Protein AF-A0A537KFL0-F1 (afdb_monomer_lite)

pLDDT: mean 81.3, std 21.71, range [23.02, 98.0]

Radius of gyration: 28.42 Å; chains: 1; bounding box: 69×64×77 Å

Foldseek 3Di:
DDDDDDDDDDDDDDDDDDDDDDDDDDPPDPPDPPPDPPPPCPPVVCCVVCVPVQVCLCPVDVLSVVQVCLLCLLLVVLLVQFPLLVVCVVLSSVLSSDPKVQSSHPPDDSCVVVVVSSVVSSVVSLVSVCVVVVPPVCSVVVVVVSVVSSVVSNCCCVCVPVNPVVCVVVDDDPVVVVQLVVQVVLDDQAFAEAEDPVCQVVNVSYPHYHHNPPDLDTQKYKYFVVSQPCPTHPCSLVVVLVSVVVLVVQQWAWSDEDARITMTGHVDDHDDHDPNVVVSNVPDD

InterPro domains:
  IPR018650 Sulfolobus virus STSV1, Orf64 [PF09852] (45-222)

Secondary structure (DSSP, 8-state):
-PPPPP---------------------------------THHHHHHHHH-HHHHHHTTTSSHHHHHHHHHHHHTTTTGGGG-GGGGGGHHHHHHHHH-S-HHHHSSSSGGGGTTHHHHHHHHHHHHHHHHHHTT-GGGHHHHHHHHHHHHHHHHHIIIIIII-GGGGGGGPPPHHHHHHHHHHHTTS-TTS-EEE-TTTGGGGTTSSSEEETTT-S--SEEEEEGGG-SS-SSTTHHHHHHHHHHHHHHTTEEEEEEETTEEEEEET---PPPPHHHHHHHHT--

Organism: NCBI:txid2569760

Structure (mmCIF, N/CA/C/O backbone):
data_AF-A0A537KFL0-F1
#
_entry.id   AF-A0A537KFL0-F1
#
loop_
_atom_site.group_PDB
_atom_site.id
_atom_site.type_symbol
_atom_site.label_atom_id
_atom_site.label_alt_id
_atom_site.label_comp_id
_atom_site.label_asym_id
_atom_site.label_entity_id
_atom_site.label_seq_id
_atom_site.pdbx_PDB_ins_code
_atom_site.Cartn_x
_atom_site.Cartn_y
_atom_site.Cartn_z
_atom_site.occupancy
_atom_site.B_iso_or_equiv
_atom_site.auth_seq_id
_atom_site.auth_comp_id
_atom_site.auth_asym_id
_atom_site.auth_atom_id
_atom_site.pdbx_PDB_model_num
ATOM 1 N N . MET A 1 1 ? 32.754 -18.639 3.816 1.00 36.00 1 MET A N 1
ATOM 2 C CA . MET A 1 1 ? 33.184 -20.006 3.449 1.00 36.00 1 MET A CA 1
ATOM 3 C C . MET A 1 1 ? 33.029 -20.146 1.948 1.00 36.00 1 MET A C 1
ATOM 5 O O . MET A 1 1 ? 31.905 -20.136 1.466 1.00 36.00 1 MET A O 1
ATOM 9 N N . SER A 1 2 ? 34.143 -20.156 1.220 1.00 23.02 2 SER A N 1
ATOM 10 C CA . SER A 1 2 ? 34.170 -20.358 -0.233 1.00 23.02 2 SER A CA 1
ATOM 11 C C . SER A 1 2 ? 33.668 -21.765 -0.585 1.00 23.02 2 SER A C 1
ATOM 13 O O . SER A 1 2 ? 34.036 -22.706 0.122 1.00 23.02 2 SER A O 1
ATOM 15 N N . PRO A 1 3 ? 32.859 -21.956 -1.639 1.00 28.98 3 PRO A N 1
ATOM 16 C CA . PRO A 1 3 ? 32.512 -23.293 -2.093 1.00 28.98 3 PRO A CA 1
ATOM 17 C C . PRO A 1 3 ? 33.631 -23.836 -2.994 1.00 28.98 3 PRO A C 1
ATOM 19 O O . PRO A 1 3 ? 33.916 -23.286 -4.055 1.00 28.98 3 PRO A O 1
ATOM 22 N N . SER A 1 4 ? 34.276 -24.914 -2.552 1.00 27.00 4 SER A N 1
ATOM 23 C CA . SER A 1 4 ? 35.232 -25.690 -3.347 1.00 27.00 4 SER A CA 1
ATOM 24 C C . SER A 1 4 ? 34.495 -26.559 -4.373 1.00 27.00 4 SER A C 1
ATOM 26 O O . SER A 1 4 ? 33.616 -27.338 -4.005 1.00 27.00 4 SER A O 1
ATOM 28 N N . CYS A 1 5 ? 34.880 -26.473 -5.648 1.00 28.08 5 CYS A N 1
ATOM 29 C CA . CYS A 1 5 ? 34.502 -27.443 -6.680 1.00 28.08 5 CYS A CA 1
ATOM 30 C C . CYS A 1 5 ? 35.409 -28.678 -6.585 1.00 28.08 5 CYS A C 1
ATOM 32 O O . CYS A 1 5 ? 36.628 -28.557 -6.678 1.00 28.08 5 CYS A O 1
ATOM 34 N N . SER A 1 6 ? 34.818 -29.864 -6.426 1.00 28.94 6 SER A N 1
ATOM 35 C CA . SER A 1 6 ? 35.522 -31.147 -6.530 1.00 28.94 6 SER A CA 1
ATOM 36 C C . SER A 1 6 ? 35.454 -31.659 -7.972 1.00 28.94 6 SER A C 1
ATOM 38 O O . SER A 1 6 ? 34.367 -31.756 -8.541 1.00 28.94 6 SER A O 1
ATOM 40 N N . ILE A 1 7 ? 36.610 -31.972 -8.563 1.00 32.34 7 ILE A N 1
ATOM 41 C CA . ILE A 1 7 ? 36.739 -32.604 -9.882 1.00 32.34 7 ILE A CA 1
ATOM 42 C C . ILE A 1 7 ? 36.817 -34.118 -9.659 1.00 32.34 7 ILE A C 1
ATOM 44 O O . ILE A 1 7 ? 37.826 -34.629 -9.180 1.00 32.34 7 ILE A O 1
ATOM 48 N N . GLY A 1 8 ? 35.748 -34.841 -9.997 1.00 28.22 8 GLY A N 1
ATOM 49 C CA . GLY A 1 8 ? 35.747 -36.304 -10.026 1.00 28.22 8 GLY A CA 1
ATOM 50 C C . GLY A 1 8 ? 36.289 -36.816 -11.358 1.00 28.22 8 GLY A C 1
ATOM 51 O O . GLY A 1 8 ? 35.613 -36.707 -12.377 1.00 28.22 8 GLY A O 1
ATOM 52 N N . GLY A 1 9 ? 37.507 -37.361 -11.352 1.00 25.66 9 GLY A N 1
ATOM 53 C CA . GLY A 1 9 ? 38.074 -38.114 -12.471 1.00 25.66 9 GLY A CA 1
ATOM 54 C C . GLY A 1 9 ? 37.554 -39.555 -12.506 1.00 25.66 9 GLY A C 1
ATOM 55 O O . GLY A 1 9 ? 37.421 -40.194 -11.464 1.00 25.66 9 GLY A O 1
ATOM 56 N N . GLY A 1 10 ? 37.288 -40.074 -13.706 1.00 25.83 10 GLY A N 1
ATOM 57 C CA . GLY A 1 10 ? 36.846 -41.452 -13.922 1.00 25.83 10 GLY A CA 1
ATOM 58 C C . GLY A 1 10 ? 37.047 -41.910 -15.370 1.00 25.83 10 GLY A C 1
ATOM 59 O O . GLY A 1 10 ? 36.305 -41.510 -16.254 1.00 25.83 10 GLY A O 1
ATOM 60 N N . LEU A 1 11 ? 38.105 -42.705 -15.546 1.00 29.00 11 LEU A N 1
ATOM 61 C CA . LEU A 1 11 ? 38.570 -43.566 -16.645 1.00 29.00 11 LEU A CA 1
ATOM 62 C C . LEU A 1 11 ? 37.757 -43.725 -17.956 1.00 29.00 11 LEU A C 1
ATOM 64 O O . LEU A 1 11 ? 36.588 -44.096 -17.961 1.00 29.00 11 LEU A O 1
ATOM 68 N N . ALA A 1 12 ? 38.493 -43.645 -19.074 1.00 31.19 12 ALA A N 1
ATOM 69 C CA . ALA A 1 12 ? 38.167 -44.233 -20.382 1.00 31.19 12 ALA A CA 1
ATOM 70 C C . ALA A 1 12 ? 38.629 -45.707 -20.489 1.00 31.19 12 ALA A C 1
ATOM 72 O O . ALA A 1 12 ? 39.520 -46.122 -19.741 1.00 31.19 12 ALA A O 1
ATOM 73 N N . PRO A 1 13 ? 38.132 -46.466 -21.491 1.00 36.38 13 PRO A N 1
ATOM 74 C CA . PRO A 1 13 ? 39.061 -46.931 -22.537 1.00 36.38 13 PRO A CA 1
ATOM 75 C C . PRO A 1 13 ? 38.514 -46.932 -23.994 1.00 36.38 13 PRO A C 1
ATOM 77 O O . PRO A 1 13 ? 37.359 -47.260 -24.223 1.00 36.38 13 PRO A O 1
ATOM 80 N N . ARG A 1 14 ? 39.416 -46.554 -24.935 1.00 30.33 14 ARG A N 1
ATOM 81 C CA . ARG A 1 14 ? 39.769 -47.058 -26.310 1.00 30.33 14 ARG A CA 1
ATOM 82 C C . ARG A 1 14 ? 38.676 -47.760 -27.175 1.00 30.33 14 ARG A C 1
ATOM 84 O O . ARG A 1 14 ? 37.948 -48.578 -26.647 1.00 30.33 14 ARG A O 1
ATOM 91 N N . SER A 1 15 ? 38.550 -47.637 -28.515 1.00 30.31 15 SER A N 1
ATOM 92 C CA . SER A 1 15 ? 39.422 -47.147 -29.617 1.00 30.31 15 SER A CA 1
ATOM 93 C C . SER A 1 15 ? 38.730 -47.182 -31.022 1.00 30.31 15 SER A C 1
ATOM 95 O O . SER A 1 15 ? 38.189 -48.225 -31.375 1.00 30.31 15 SER A O 1
ATOM 97 N N . SER A 1 16 ? 38.917 -46.105 -31.823 1.00 30.73 16 SER A N 1
ATOM 98 C CA . SER A 1 16 ? 39.159 -46.009 -33.307 1.00 30.73 16 SER A CA 1
ATOM 99 C C . SER A 1 16 ? 37.985 -46.077 -34.348 1.00 30.73 16 SER A C 1
ATOM 101 O O . SER A 1 16 ? 36.908 -46.542 -34.003 1.00 30.73 16 SER A O 1
ATOM 103 N N . PRO A 1 17 ? 38.157 -45.646 -35.636 1.00 40.25 17 PRO A N 1
ATOM 104 C CA . PRO A 1 17 ? 38.182 -44.236 -36.113 1.00 40.25 17 PRO A CA 1
ATOM 105 C C . PRO A 1 17 ? 37.412 -43.965 -37.453 1.00 40.25 17 PRO A C 1
ATOM 107 O O . PRO A 1 17 ? 37.341 -44.861 -38.281 1.00 40.25 17 PRO A O 1
ATOM 110 N N . SER A 1 18 ? 36.947 -42.724 -37.730 1.00 29.36 18 SER A N 1
ATOM 111 C CA . SER A 1 18 ? 36.965 -42.055 -39.074 1.00 29.36 18 SER A CA 1
ATOM 112 C C . SER A 1 18 ? 36.037 -40.817 -39.185 1.00 29.36 18 SER A C 1
ATOM 114 O O . SER A 1 18 ? 34.826 -40.998 -39.276 1.00 29.36 18 SER A O 1
ATOM 116 N N . ALA A 1 19 ? 36.584 -39.586 -39.240 1.00 29.98 19 ALA A N 1
ATOM 117 C CA . ALA A 1 19 ? 36.083 -38.419 -40.019 1.00 29.98 19 ALA A CA 1
ATOM 118 C C . ALA A 1 19 ? 36.963 -37.147 -39.790 1.00 29.98 19 ALA A C 1
ATOM 120 O O . ALA A 1 19 ? 37.488 -36.998 -38.685 1.00 29.98 19 ALA A O 1
ATOM 121 N N . PRO A 1 20 ? 37.155 -36.239 -40.783 1.00 35.16 20 PRO A N 1
ATOM 122 C CA . PRO A 1 20 ? 38.097 -35.102 -40.731 1.00 35.16 20 PRO A CA 1
ATOM 123 C C . PRO A 1 20 ? 37.455 -33.755 -40.273 1.00 35.16 20 PRO A C 1
ATOM 125 O O . PRO A 1 20 ? 36.249 -33.718 -40.034 1.00 35.16 20 PRO A O 1
ATOM 128 N N . PRO A 1 21 ? 38.238 -32.662 -40.077 1.00 33.34 21 PRO A N 1
ATOM 129 C CA . PRO A 1 21 ? 38.023 -31.688 -38.995 1.00 33.34 21 PRO A CA 1
ATOM 130 C C . PRO A 1 21 ? 37.346 -30.363 -39.405 1.00 33.34 21 PRO A C 1
ATOM 132 O O . PRO A 1 21 ? 37.513 -29.890 -40.526 1.00 33.34 21 PRO A O 1
ATOM 135 N N . GLY A 1 22 ? 36.676 -29.701 -38.448 1.00 27.67 22 GLY A N 1
ATOM 136 C CA . GLY A 1 22 ? 36.182 -28.324 -38.595 1.00 27.67 22 GLY A CA 1
ATOM 137 C C . GLY A 1 22 ? 35.576 -27.713 -37.318 1.00 27.67 22 GLY A C 1
ATOM 138 O O . GLY A 1 22 ? 34.409 -27.943 -37.037 1.00 27.67 22 GLY A O 1
ATOM 139 N N . SER A 1 23 ? 36.401 -26.929 -36.604 1.00 29.75 23 SER A N 1
ATOM 140 C CA . SER A 1 23 ? 36.117 -25.812 -35.660 1.00 29.75 23 SER A CA 1
ATOM 141 C C . SER A 1 23 ? 35.265 -26.004 -34.373 1.00 29.75 23 SER A C 1
ATOM 143 O O . SER A 1 23 ? 34.377 -26.845 -34.294 1.00 29.75 23 SER A O 1
ATOM 145 N N . PRO A 1 24 ? 35.572 -25.243 -33.293 1.00 31.69 24 PRO A N 1
ATOM 146 C CA . PRO A 1 24 ? 35.375 -25.695 -31.915 1.00 31.69 24 PRO A CA 1
ATOM 147 C C . PRO A 1 24 ? 34.007 -25.316 -31.329 1.00 31.69 24 PRO A C 1
ATOM 149 O O . PRO A 1 24 ? 33.671 -24.140 -31.186 1.00 31.69 24 PRO A O 1
ATOM 152 N N . HIS A 1 25 ? 33.250 -26.315 -30.876 1.00 28.58 25 HIS A N 1
ATOM 153 C CA . HIS A 1 25 ? 32.118 -26.101 -29.977 1.00 28.58 25 HIS A CA 1
ATOM 154 C C . HIS A 1 25 ? 32.626 -25.707 -28.584 1.00 28.58 25 HIS A C 1
ATOM 156 O O . HIS A 1 25 ? 33.180 -26.530 -27.856 1.00 28.58 25 HIS A O 1
ATOM 162 N N . SER A 1 26 ? 32.411 -24.449 -28.183 1.00 31.66 26 SER A N 1
ATOM 163 C CA . SER A 1 26 ? 32.575 -24.043 -26.786 1.00 31.66 26 SER A CA 1
ATOM 164 C C . SER A 1 26 ? 31.475 -24.713 -25.959 1.00 31.66 26 SER A C 1
ATOM 166 O O . SER A 1 26 ? 30.322 -24.274 -25.971 1.00 31.66 26 SER A O 1
ATOM 168 N N . SER A 1 27 ? 31.807 -25.783 -25.243 1.00 29.67 27 SER A N 1
ATOM 169 C CA . SER A 1 27 ? 30.935 -26.361 -24.224 1.00 29.67 27 SER A CA 1
ATOM 170 C C . SER A 1 27 ? 30.813 -25.370 -23.060 1.00 29.67 27 SER A C 1
ATOM 172 O O . SER A 1 27 ? 31.606 -25.401 -22.119 1.00 29.67 27 SER A O 1
ATOM 174 N N . ARG A 1 28 ? 29.853 -24.438 -23.134 1.00 33.97 28 ARG A N 1
ATOM 175 C CA . ARG A 1 28 ? 29.492 -23.588 -21.993 1.00 33.97 28 ARG A CA 1
ATOM 176 C C . ARG A 1 28 ? 28.816 -24.471 -20.952 1.00 33.97 28 ARG A C 1
ATOM 178 O O . ARG A 1 28 ? 27.681 -24.905 -21.129 1.00 33.97 28 ARG A O 1
ATOM 185 N N . SER A 1 29 ? 29.532 -24.736 -19.868 1.00 28.45 29 SER A N 1
ATOM 186 C CA . SER A 1 29 ? 28.984 -25.274 -18.632 1.00 28.45 29 SER A CA 1
ATOM 187 C C . SER A 1 29 ? 27.897 -24.325 -18.121 1.00 28.45 29 SER A C 1
ATOM 189 O O . SER A 1 29 ? 28.165 -23.248 -17.592 1.00 28.45 29 SER A O 1
ATOM 191 N N . SER A 1 30 ? 26.637 -24.711 -18.319 1.00 29.41 30 SER A N 1
ATOM 192 C CA . SER A 1 30 ? 25.492 -24.051 -17.701 1.00 29.41 30 SER A CA 1
ATOM 193 C C . SER A 1 30 ? 25.519 -24.357 -16.204 1.00 29.41 30 SER A C 1
ATOM 195 O O . SER A 1 30 ? 25.035 -25.395 -15.755 1.00 29.41 30 SER A O 1
ATOM 197 N N . CYS A 1 31 ? 26.104 -23.457 -15.417 1.00 26.14 31 CYS A N 1
ATOM 198 C CA . CYS A 1 31 ? 25.865 -23.410 -13.980 1.00 26.14 31 CYS A CA 1
ATOM 199 C C . CYS A 1 31 ? 24.428 -22.923 -13.752 1.00 26.14 31 CYS A C 1
ATOM 201 O O . CYS A 1 31 ? 24.190 -21.746 -13.494 1.00 26.14 31 CYS A O 1
ATOM 203 N N . ARG A 1 32 ? 23.449 -23.828 -13.860 1.00 29.38 32 ARG A N 1
ATOM 204 C CA . ARG A 1 32 ? 22.147 -23.615 -13.221 1.00 29.38 32 ARG A CA 1
ATOM 205 C C . ARG A 1 32 ? 22.385 -23.622 -11.709 1.00 29.38 32 ARG A C 1
ATOM 207 O O . ARG A 1 32 ? 22.887 -24.632 -11.212 1.00 29.38 32 ARG A O 1
ATOM 214 N N . PRO A 1 33 ? 22.023 -22.570 -10.955 1.00 29.38 33 PRO A N 1
ATOM 215 C CA . PRO A 1 33 ? 21.930 -22.706 -9.513 1.00 29.38 33 PRO A CA 1
ATOM 216 C C . PRO A 1 33 ? 20.907 -23.808 -9.238 1.00 29.38 33 PRO A C 1
ATOM 218 O O . PRO A 1 33 ? 19.759 -23.736 -9.684 1.00 29.38 33 PRO A O 1
ATOM 221 N N . SER A 1 34 ? 21.349 -24.871 -8.569 1.00 30.09 34 SER A N 1
ATOM 222 C CA . SER A 1 34 ? 20.460 -25.918 -8.096 1.00 30.09 34 SER A CA 1
ATOM 223 C C . SER A 1 34 ? 19.421 -25.258 -7.195 1.00 30.09 34 SER A C 1
ATOM 225 O O . SER A 1 34 ? 19.727 -24.737 -6.123 1.00 30.09 34 SER A O 1
ATOM 227 N N . GLN A 1 35 ? 18.168 -25.240 -7.649 1.00 38.16 35 GLN A N 1
ATOM 228 C CA . GLN A 1 35 ? 17.047 -24.998 -6.757 1.00 38.16 35 GLN A CA 1
ATOM 229 C C . GLN A 1 35 ? 17.019 -26.184 -5.798 1.00 38.16 35 GLN A C 1
ATOM 231 O O . GLN A 1 35 ? 16.494 -27.249 -6.117 1.00 38.16 35 GLN A O 1
ATOM 236 N N . ALA A 1 36 ? 17.668 -26.022 -4.646 1.00 31.03 36 ALA A N 1
ATOM 237 C CA . ALA A 1 36 ? 17.523 -26.955 -3.549 1.00 31.03 36 ALA A CA 1
ATOM 238 C C . ALA A 1 36 ? 16.018 -27.100 -3.261 1.00 31.03 36 ALA A C 1
ATOM 240 O O . ALA A 1 36 ? 15.309 -26.085 -3.218 1.00 31.03 36 ALA A O 1
ATOM 241 N N . PRO A 1 37 ? 15.508 -28.330 -3.088 1.00 33.75 37 PRO A N 1
ATOM 242 C CA . PRO A 1 37 ? 14.105 -28.539 -2.782 1.00 33.75 37 PRO A CA 1
ATOM 243 C C . PRO A 1 37 ? 13.786 -27.766 -1.503 1.00 33.75 37 PRO A C 1
ATOM 245 O O . PRO A 1 37 ? 14.371 -28.018 -0.449 1.00 33.75 37 PRO A O 1
ATOM 248 N N . ARG A 1 38 ? 12.881 -26.785 -1.601 1.00 42.91 38 ARG A N 1
ATOM 249 C CA . ARG A 1 38 ? 12.339 -26.066 -0.447 1.00 42.91 38 ARG A CA 1
ATOM 250 C C . ARG A 1 38 ? 11.563 -27.071 0.396 1.00 42.91 38 ARG A C 1
ATOM 252 O O . ARG A 1 38 ? 10.366 -27.262 0.209 1.00 42.91 38 ARG A O 1
ATOM 259 N N . THR A 1 39 ? 12.246 -27.751 1.308 1.00 41.28 39 THR A N 1
ATOM 260 C CA . THR A 1 39 ? 11.602 -28.620 2.284 1.00 41.28 39 THR A CA 1
ATOM 261 C C . THR A 1 39 ? 10.681 -27.752 3.136 1.00 41.28 39 THR A C 1
ATOM 263 O O . THR A 1 39 ? 11.144 -26.927 3.926 1.00 41.28 39 THR A O 1
ATOM 266 N N . ALA A 1 40 ? 9.371 -27.942 2.986 1.00 46.47 40 ALA A N 1
ATOM 267 C CA . ALA A 1 40 ? 8.311 -27.259 3.733 1.00 46.47 40 ALA A CA 1
ATOM 268 C C . ALA A 1 40 ? 8.362 -27.491 5.266 1.00 46.47 40 ALA A C 1
ATOM 270 O O . ALA A 1 40 ? 7.498 -27.031 6.005 1.00 46.47 40 ALA A O 1
ATOM 271 N N . THR A 1 41 ? 9.381 -28.195 5.763 1.00 47.00 41 THR A N 1
ATOM 272 C CA . THR A 1 41 ? 9.596 -28.570 7.165 1.00 47.00 41 THR A CA 1
ATOM 273 C C . THR A 1 41 ? 10.360 -27.527 7.987 1.00 47.00 41 THR A C 1
ATOM 275 O O . THR A 1 41 ? 10.431 -27.656 9.206 1.00 47.00 41 THR A O 1
ATOM 278 N N . GLY A 1 42 ? 10.940 -26.495 7.364 1.00 55.50 42 GLY A N 1
ATOM 279 C CA . GLY A 1 42 ? 11.719 -25.461 8.061 1.00 55.50 42 GLY A CA 1
ATOM 280 C C . GLY A 1 42 ? 10.885 -24.498 8.927 1.00 55.50 42 GLY A C 1
ATOM 281 O O . GLY A 1 42 ? 11.173 -24.366 10.119 1.00 55.50 42 GLY A O 1
ATOM 282 N N . PRO A 1 43 ? 9.839 -23.847 8.381 1.00 60.41 43 PRO A N 1
ATOM 283 C CA . PRO A 1 43 ? 9.096 -22.805 9.099 1.00 60.41 43 PRO A CA 1
ATOM 284 C C . PRO A 1 43 ? 8.242 -23.355 10.247 1.00 60.41 43 PRO A C 1
ATOM 286 O O . PRO A 1 43 ? 8.282 -22.844 11.362 1.00 60.41 43 PRO A O 1
ATOM 289 N N . THR A 1 44 ? 7.515 -24.448 10.006 1.00 66.88 44 THR A N 1
ATOM 290 C CA . THR A 1 44 ? 6.617 -25.075 10.991 1.00 66.88 44 THR A CA 1
ATOM 291 C C . THR A 1 44 ? 7.381 -25.660 12.176 1.00 66.88 44 THR A C 1
ATOM 293 O O . THR A 1 44 ? 6.984 -25.488 13.327 1.00 66.88 44 THR A O 1
ATOM 296 N N . ARG A 1 45 ? 8.538 -26.281 11.920 1.00 71.75 45 ARG A N 1
ATOM 297 C CA . ARG A 1 45 ? 9.428 -26.791 12.970 1.00 71.75 45 ARG A CA 1
ATOM 298 C C . ARG A 1 45 ? 10.025 -25.663 13.813 1.00 71.75 45 ARG A C 1
ATOM 300 O O . ARG A 1 45 ? 10.230 -25.865 15.006 1.00 71.75 45 ARG A O 1
ATOM 307 N N . HIS A 1 46 ? 10.290 -24.497 13.222 1.00 71.12 46 HIS A N 1
ATOM 308 C CA . HIS A 1 46 ? 10.779 -23.331 13.957 1.00 71.12 46 HIS A CA 1
ATOM 309 C C . HIS A 1 46 ? 9.695 -22.734 14.868 1.00 71.12 46 HIS A C 1
ATOM 311 O O . HIS A 1 46 ? 9.983 -22.475 16.032 1.00 71.12 46 HIS A O 1
ATOM 317 N N . LEU A 1 47 ? 8.446 -22.627 14.391 1.00 73.50 47 LEU A N 1
ATOM 318 C CA . LEU A 1 47 ? 7.303 -22.165 15.197 1.00 73.50 47 LEU A CA 1
ATOM 319 C C . LEU A 1 47 ? 7.092 -23.022 16.455 1.00 73.50 47 LEU A C 1
ATOM 321 O O . LEU A 1 47 ? 6.901 -22.493 17.546 1.00 73.50 47 LEU A O 1
ATOM 325 N N . VAL A 1 48 ? 7.175 -24.349 16.311 1.00 78.00 48 VAL A N 1
ATOM 326 C CA . VAL A 1 48 ? 6.990 -25.292 17.429 1.00 78.00 48 VAL A CA 1
ATOM 327 C C . VAL A 1 48 ? 8.187 -25.290 18.384 1.00 78.00 48 VAL A C 1
ATOM 329 O O . VAL A 1 48 ? 8.015 -25.433 19.591 1.00 78.00 48 VAL A O 1
ATOM 332 N N . ARG A 1 49 ? 9.412 -25.127 17.866 1.00 80.62 49 ARG A N 1
ATOM 333 C CA . ARG A 1 49 ? 10.637 -25.153 18.685 1.00 80.62 49 ARG A CA 1
ATOM 334 C C . ARG A 1 49 ? 10.955 -23.827 19.361 1.00 80.62 49 ARG A C 1
ATOM 336 O O . ARG A 1 49 ? 11.651 -23.829 20.372 1.00 80.62 49 ARG A O 1
ATOM 343 N N . HIS A 1 50 ? 10.459 -22.717 18.823 1.00 78.94 50 HIS A N 1
ATOM 344 C CA . HIS A 1 50 ? 10.733 -21.381 19.336 1.00 78.94 50 HIS A CA 1
ATOM 345 C C . HIS A 1 50 ? 9.457 -20.521 19.368 1.00 78.94 50 HIS A C 1
ATOM 347 O O . HIS A 1 50 ? 9.341 -19.530 18.642 1.00 78.94 50 HIS A O 1
ATOM 353 N N . PRO A 1 51 ? 8.472 -20.874 20.215 1.00 79.69 51 PRO A N 1
ATOM 354 C CA . PRO A 1 51 ? 7.191 -20.170 20.264 1.00 79.69 51 PRO A CA 1
ATOM 355 C C . PRO A 1 51 ? 7.350 -18.707 20.697 1.00 79.69 51 PRO A C 1
ATOM 357 O O . PRO A 1 51 ? 6.689 -17.827 20.155 1.00 79.69 51 PRO A O 1
ATOM 360 N N . ILE A 1 52 ? 8.275 -18.422 21.620 1.00 77.75 52 ILE A N 1
ATOM 361 C CA . ILE A 1 52 ? 8.507 -17.063 22.129 1.00 77.75 52 ILE A CA 1
ATOM 362 C C . ILE A 1 52 ? 9.111 -16.167 21.045 1.00 77.75 52 ILE A C 1
ATOM 364 O O . ILE A 1 52 ? 8.582 -15.087 20.800 1.00 77.75 52 ILE A O 1
ATOM 368 N N . SER A 1 53 ? 10.164 -16.615 20.353 1.00 75.19 53 SER A N 1
ATOM 369 C CA . SER A 1 53 ? 10.760 -15.822 19.268 1.00 75.19 53 SER A CA 1
ATOM 370 C C . SER A 1 53 ? 9.784 -15.639 18.108 1.00 75.19 53 SER A C 1
ATOM 372 O O . SER A 1 53 ? 9.736 -14.580 17.494 1.00 75.19 53 SER A O 1
ATOM 374 N N . SER A 1 54 ? 8.939 -16.638 17.847 1.00 78.44 54 SER A N 1
ATOM 375 C CA . SER A 1 54 ? 7.898 -16.547 16.825 1.00 78.44 54 SER A CA 1
ATOM 376 C C . SER A 1 54 ? 6.848 -15.487 17.163 1.00 78.44 54 SER A C 1
ATOM 378 O O . SER A 1 54 ? 6.419 -14.760 16.270 1.00 78.44 54 SER A O 1
ATOM 380 N N . LEU A 1 55 ? 6.461 -15.363 18.437 1.00 80.62 55 LEU A N 1
ATOM 381 C CA . LEU A 1 55 ? 5.548 -14.318 18.909 1.00 80.62 55 LEU A CA 1
ATOM 382 C C . LEU A 1 55 ? 6.211 -12.934 18.953 1.00 80.62 55 LEU A C 1
ATOM 384 O O . LEU A 1 55 ? 5.547 -11.940 18.666 1.00 80.62 55 LEU A O 1
ATOM 388 N N . GLN A 1 56 ? 7.510 -12.856 19.257 1.00 81.00 56 GLN A N 1
ATOM 389 C CA . GLN A 1 56 ? 8.271 -11.599 19.228 1.00 81.00 56 GLN A CA 1
ATOM 390 C C . GLN A 1 56 ? 8.235 -10.952 17.837 1.00 81.00 56 GLN A C 1
ATOM 392 O O . GLN A 1 56 ? 7.944 -9.760 17.726 1.00 81.00 56 GLN A O 1
ATOM 397 N N . LEU A 1 57 ? 8.323 -11.748 16.763 1.00 80.94 57 LEU A N 1
ATOM 398 C CA . LEU A 1 57 ? 8.238 -11.249 15.381 1.00 80.94 57 LEU A CA 1
ATOM 399 C C . LEU A 1 57 ? 6.962 -10.441 15.075 1.00 80.94 57 LEU A C 1
ATOM 401 O O . LEU A 1 57 ? 6.965 -9.621 14.147 1.00 80.94 57 LEU A O 1
ATOM 405 N N . LEU A 1 58 ? 5.876 -10.648 15.830 1.00 81.12 58 LEU A N 1
ATOM 406 C CA . LEU A 1 58 ? 4.624 -9.900 15.686 1.00 81.12 58 LEU A CA 1
ATOM 407 C C . LEU A 1 58 ? 4.747 -8.451 16.193 1.00 81.12 58 LEU A C 1
ATOM 409 O O . LEU A 1 58 ? 4.054 -7.569 15.685 1.00 81.12 58 LEU A O 1
ATOM 413 N N . VAL A 1 59 ? 5.630 -8.193 17.163 1.00 83.75 59 VAL A N 1
ATOM 414 C CA . VAL A 1 59 ? 5.742 -6.914 17.891 1.00 83.75 59 VAL A CA 1
ATOM 415 C C . VAL A 1 59 ? 7.103 -6.224 17.762 1.00 83.75 59 VAL A C 1
ATOM 417 O O . VAL A 1 59 ? 7.195 -5.026 18.038 1.00 83.75 59 VAL A O 1
ATOM 420 N N . ASP A 1 60 ? 8.140 -6.920 17.292 1.00 84.31 60 ASP A N 1
ATOM 421 C CA . ASP A 1 60 ? 9.507 -6.383 17.205 1.00 84.31 60 ASP A CA 1
ATOM 422 C C . ASP A 1 60 ? 9.596 -5.138 16.311 1.00 84.31 60 ASP A C 1
ATOM 424 O O . ASP A 1 60 ? 10.315 -4.177 16.597 1.00 84.31 60 ASP A O 1
ATOM 428 N N . ASN A 1 61 ? 8.798 -5.099 15.243 1.00 85.12 61 ASN A N 1
ATOM 429 C CA . ASN A 1 61 ? 8.809 -3.986 14.307 1.00 85.12 61 ASN A CA 1
ATOM 430 C C . ASN A 1 61 ? 7.941 -2.809 14.819 1.00 85.12 61 ASN A C 1
ATOM 432 O O . ASN A 1 61 ? 6.748 -2.991 15.090 1.00 85.12 61 ASN A O 1
ATOM 436 N N . PRO A 1 62 ? 8.480 -1.576 14.920 1.00 87.31 62 PRO A N 1
ATOM 437 C CA . PRO A 1 62 ? 7.711 -0.411 15.365 1.00 87.31 62 PRO A CA 1
ATOM 438 C C . PRO A 1 62 ? 6.518 -0.086 14.452 1.00 87.31 62 PRO A C 1
ATOM 440 O O . PRO A 1 62 ? 5.504 0.410 14.935 1.00 87.31 62 PRO A O 1
ATOM 443 N N . ILE A 1 63 ? 6.598 -0.395 13.156 1.00 86.31 63 ILE A N 1
ATOM 444 C CA . ILE A 1 63 ? 5.503 -0.200 12.197 1.00 86.31 63 ILE A CA 1
ATOM 445 C C . ILE A 1 63 ? 4.359 -1.175 12.495 1.00 86.31 63 ILE A C 1
ATOM 447 O O . ILE A 1 63 ? 3.207 -0.754 12.522 1.00 86.31 63 ILE A O 1
ATOM 451 N N . LYS A 1 64 ? 4.658 -2.442 12.822 1.00 90.12 64 LYS A N 1
ATOM 452 C CA . LYS A 1 64 ? 3.641 -3.426 13.239 1.00 90.12 64 LYS A CA 1
ATOM 453 C C . LYS A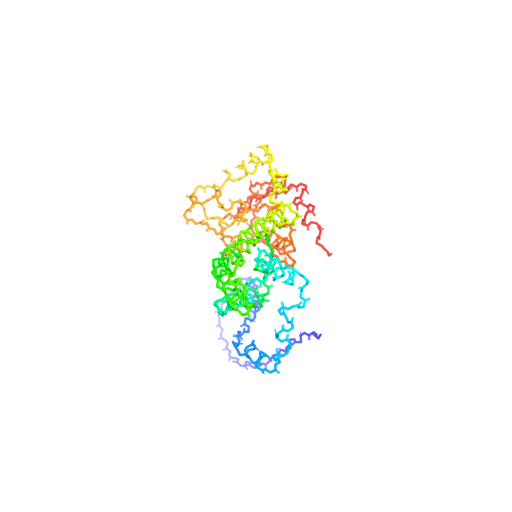 1 64 ? 2.910 -2.974 14.505 1.00 90.12 64 LYS A C 1
ATOM 455 O O . LYS A 1 64 ? 1.684 -3.016 14.561 1.00 90.12 64 LYS A O 1
ATOM 460 N N . ARG A 1 65 ? 3.649 -2.461 15.496 1.00 90.50 65 ARG A N 1
ATOM 461 C CA . ARG A 1 65 ? 3.063 -1.895 16.725 1.00 90.50 65 ARG A CA 1
ATOM 462 C C . ARG A 1 65 ? 2.178 -0.684 16.436 1.00 90.50 65 ARG A C 1
ATOM 464 O O . ARG A 1 65 ? 1.067 -0.616 16.954 1.00 90.50 65 ARG A O 1
ATOM 471 N N . LYS A 1 66 ? 2.632 0.237 15.576 1.00 88.94 66 LYS A N 1
ATOM 472 C CA . LYS A 1 66 ? 1.825 1.380 15.117 1.00 88.94 66 LYS A CA 1
ATOM 473 C C . LYS A 1 66 ? 0.561 0.929 14.386 1.00 88.94 66 LYS A C 1
ATOM 475 O O . LYS A 1 66 ? -0.496 1.491 14.643 1.00 88.94 66 LYS A O 1
ATOM 480 N N . LEU A 1 67 ? 0.644 -0.096 13.536 1.00 89.44 67 LEU A N 1
ATOM 481 C CA . LEU A 1 67 ? -0.512 -0.662 12.840 1.00 89.44 67 LEU A CA 1
ATOM 482 C C . LEU A 1 67 ? -1.542 -1.210 13.834 1.00 89.44 67 LEU A C 1
ATOM 484 O O . LEU A 1 67 ? -2.703 -0.825 13.766 1.00 89.44 67 LEU A O 1
ATOM 488 N N . VAL A 1 68 ? -1.136 -2.085 14.759 1.00 91.75 68 VAL A N 1
ATOM 489 C CA . VAL A 1 68 ? -2.055 -2.679 15.748 1.00 91.75 68 VAL A CA 1
ATOM 490 C C . VAL A 1 68 ? -2.643 -1.605 16.664 1.00 91.75 68 VAL A C 1
ATOM 492 O O . VAL A 1 68 ? -3.849 -1.594 16.907 1.00 91.75 68 VAL A O 1
ATOM 495 N N . GLY A 1 69 ? -1.811 -0.666 17.123 1.00 91.56 69 GLY A N 1
ATOM 496 C CA . GLY A 1 69 ? -2.249 0.475 17.923 1.00 91.56 69 GLY A CA 1
ATOM 497 C C . GLY A 1 69 ? -3.238 1.370 17.177 1.00 91.56 69 GLY A C 1
ATOM 498 O O . GLY A 1 69 ? -4.244 1.763 17.754 1.00 91.56 69 GLY A O 1
ATOM 499 N N . GLY A 1 70 ? -3.007 1.640 15.890 1.00 90.19 70 GLY A N 1
ATOM 500 C CA . GLY A 1 70 ? -3.922 2.401 15.039 1.00 90.19 70 GLY A CA 1
ATOM 501 C C . GLY A 1 70 ? -5.232 1.659 14.778 1.00 90.19 70 GLY A C 1
ATOM 502 O O . GLY A 1 70 ? -6.299 2.254 14.899 1.00 90.19 70 GLY A O 1
ATOM 503 N N . LEU A 1 71 ? -5.166 0.352 14.499 1.00 91.12 71 LEU A N 1
ATOM 504 C CA . LEU A 1 71 ? -6.341 -0.497 14.305 1.00 91.12 71 LEU A CA 1
ATOM 505 C C . LEU A 1 71 ? -7.224 -0.506 15.551 1.00 91.12 71 LEU A C 1
ATOM 507 O O . LEU A 1 71 ? -8.413 -0.263 15.431 1.00 91.12 71 LEU A O 1
ATOM 511 N N . LEU A 1 72 ? -6.672 -0.745 16.742 1.00 93.75 72 LEU A N 1
ATOM 512 C CA . LEU A 1 72 ? -7.463 -0.774 17.977 1.00 93.75 72 LEU A CA 1
ATOM 513 C C . LEU A 1 72 ? -7.855 0.629 18.456 1.00 93.75 72 LEU A C 1
ATOM 515 O O . LEU A 1 72 ? -8.974 0.824 18.931 1.00 93.75 72 LEU A O 1
ATOM 519 N N . GLY A 1 73 ? -6.962 1.606 18.302 1.00 92.88 73 GLY A N 1
ATOM 520 C CA . GLY A 1 73 ? -7.178 2.998 18.686 1.00 92.88 73 GLY A CA 1
ATOM 521 C C . GLY A 1 73 ? -8.307 3.660 17.900 1.00 92.88 73 GLY A C 1
ATOM 522 O O . GLY A 1 73 ? -9.093 4.396 18.492 1.00 92.88 73 GLY A O 1
ATOM 523 N N . ALA A 1 74 ? -8.466 3.320 16.614 1.00 91.62 74 ALA A N 1
ATOM 524 C CA . ALA A 1 74 ? -9.604 3.755 15.797 1.00 91.62 74 ALA A CA 1
ATOM 525 C C . ALA A 1 74 ? -10.958 3.343 16.390 1.00 91.62 74 ALA A C 1
ATOM 527 O O . ALA A 1 74 ? -11.962 4.016 16.173 1.00 91.62 74 ALA A O 1
ATOM 528 N N . TRP A 1 75 ? -10.973 2.265 17.176 1.00 95.44 75 TRP A N 1
ATOM 529 C CA . TRP A 1 75 ? -12.162 1.722 17.825 1.00 95.44 75 TRP A CA 1
ATOM 530 C C . TRP A 1 75 ? -12.156 1.923 19.345 1.00 95.44 75 TRP A C 1
ATOM 532 O O . TRP A 1 75 ? -12.849 1.198 20.061 1.00 95.44 75 TRP A O 1
ATOM 542 N N . LEU A 1 76 ? -11.356 2.869 19.858 1.00 95.88 76 LEU A N 1
ATOM 543 C CA . LEU A 1 76 ? -11.201 3.156 21.293 1.00 95.88 76 LEU A CA 1
ATOM 544 C C . LEU A 1 76 ? -10.881 1.910 22.136 1.00 95.88 76 LEU A C 1
ATOM 546 O O . LEU A 1 76 ? -11.264 1.823 23.300 1.00 95.88 76 LEU A O 1
ATOM 550 N N . PHE A 1 77 ? -10.218 0.918 21.537 1.00 96.81 77 PHE A N 1
ATOM 551 C CA . PHE A 1 77 ? -9.922 -0.383 22.141 1.00 96.81 77 PHE A CA 1
ATOM 552 C C . PHE A 1 77 ? -11.157 -1.200 22.576 1.00 96.81 77 PHE A C 1
ATOM 554 O O . PHE A 1 77 ? -11.000 -2.265 23.175 1.00 96.81 77 PHE A O 1
ATOM 561 N N . LEU A 1 78 ? -12.376 -0.786 22.206 1.00 97.25 78 LEU A N 1
ATOM 562 C CA . LEU A 1 78 ? -13.620 -1.518 22.477 1.00 97.25 78 LEU A CA 1
ATOM 563 C C . LEU A 1 78 ? -13.613 -2.967 21.962 1.00 97.25 78 LEU A C 1
ATOM 565 O O . LEU A 1 78 ? -14.123 -3.827 22.685 1.00 97.25 78 LEU A O 1
ATOM 569 N N . PRO A 1 79 ? -13.012 -3.292 20.794 1.00 97.62 79 PRO A N 1
ATOM 570 C CA . PRO A 1 79 ? -12.938 -4.672 20.325 1.00 97.62 79 PRO A CA 1
ATOM 571 C C . PRO A 1 79 ? -12.307 -5.634 21.342 1.00 97.62 79 PRO A C 1
ATOM 573 O O . PRO A 1 79 ? -12.700 -6.797 21.403 1.00 97.62 79 PRO A O 1
ATOM 576 N N . LEU A 1 80 ? -11.385 -5.176 22.199 1.00 96.81 80 LEU A N 1
ATOM 577 C CA . LEU A 1 80 ? -10.739 -6.035 23.202 1.00 96.81 80 LEU A CA 1
ATOM 578 C C . LEU A 1 80 ? -11.714 -6.578 24.259 1.00 96.81 80 LEU A C 1
ATOM 580 O O . LEU A 1 80 ? -11.419 -7.576 24.912 1.00 96.81 80 LEU A O 1
ATOM 584 N N . ALA A 1 81 ? -12.882 -5.952 24.422 1.00 97.00 81 ALA A N 1
ATOM 585 C CA . ALA A 1 81 ? -13.923 -6.414 25.334 1.00 97.00 81 ALA A CA 1
ATOM 586 C C . ALA A 1 81 ? -14.868 -7.462 24.712 1.00 97.00 81 ALA A C 1
ATOM 588 O O . ALA A 1 81 ? -15.756 -7.957 25.411 1.00 97.00 81 ALA A O 1
ATOM 589 N N . SER A 1 82 ? -14.698 -7.806 23.429 1.00 98.00 82 SER A N 1
ATOM 590 C CA . SER A 1 82 ? -15.582 -8.704 22.682 1.00 98.00 82 SER A CA 1
ATOM 591 C C . SER A 1 82 ? -14.869 -9.974 22.196 1.00 98.00 82 SER A C 1
ATOM 593 O O . SER A 1 82 ? -13.796 -9.881 21.594 1.00 98.00 82 SER A O 1
ATOM 595 N N . PRO A 1 83 ? -15.481 -11.167 22.347 1.00 97.19 83 PRO A N 1
ATOM 596 C CA . PRO A 1 83 ? -14.966 -12.394 21.740 1.00 97.19 83 PRO A CA 1
ATOM 597 C C . PRO A 1 83 ? -15.039 -12.381 20.205 1.00 97.19 83 PRO A C 1
ATOM 599 O O . PRO A 1 83 ? -14.343 -13.165 19.566 1.00 97.19 83 PRO A O 1
ATOM 602 N N . ILE A 1 84 ? -15.822 -11.482 19.593 1.00 97.81 84 ILE A N 1
ATOM 603 C CA . ILE A 1 84 ? -15.894 -11.336 18.128 1.00 97.81 84 ILE A CA 1
ATOM 604 C C . ILE A 1 84 ? -14.517 -10.968 17.555 1.00 97.81 84 ILE A C 1
ATOM 606 O O . ILE A 1 84 ? -14.171 -11.399 16.457 1.00 97.81 84 ILE A O 1
ATOM 610 N N . SER A 1 85 ? -13.676 -10.266 18.322 1.00 96.69 85 SER A N 1
ATOM 611 C CA . SER A 1 85 ? -12.300 -9.941 17.923 1.00 96.69 85 SER A CA 1
ATOM 612 C C . SER A 1 85 ? -11.434 -11.164 17.627 1.00 96.69 85 SER A C 1
ATOM 614 O O . SER A 1 85 ? -10.476 -11.052 16.864 1.00 96.69 85 SER A O 1
ATOM 616 N N . LEU A 1 86 ? -11.769 -12.340 18.172 1.00 96.50 86 LEU A N 1
ATOM 617 C CA . LEU A 1 86 ? -11.049 -13.581 17.877 1.00 96.50 86 LEU A CA 1
ATOM 618 C C . LEU A 1 86 ? -11.137 -13.956 16.390 1.00 96.50 86 LEU A C 1
ATOM 620 O O . LEU A 1 86 ? -10.210 -14.559 15.857 1.00 96.50 86 LEU A O 1
ATOM 624 N N . VAL A 1 87 ? -12.201 -13.537 15.696 1.00 97.06 87 VAL A N 1
ATOM 625 C CA . VAL A 1 87 ? -12.382 -13.763 14.253 1.00 97.06 87 VAL A CA 1
ATOM 626 C C . VAL A 1 87 ? -11.319 -13.025 13.429 1.00 97.06 87 VAL A C 1
ATOM 628 O O . VAL A 1 87 ? -10.942 -13.496 12.362 1.00 97.06 87 VAL A O 1
ATOM 631 N N . ALA A 1 88 ? -10.778 -11.907 13.928 1.00 94.88 88 ALA A N 1
ATOM 632 C CA . ALA A 1 88 ? -9.718 -11.162 13.246 1.00 94.88 88 ALA A CA 1
ATOM 633 C C . ALA A 1 88 ? -8.318 -11.772 13.442 1.00 94.88 88 ALA A C 1
ATOM 635 O O . ALA A 1 88 ? -7.386 -11.380 12.738 1.00 94.88 88 ALA A O 1
ATOM 636 N N . ILE A 1 89 ? -8.143 -12.710 14.386 1.00 93.25 89 ILE A N 1
ATOM 637 C CA . ILE A 1 89 ? -6.825 -13.265 14.734 1.00 93.25 89 ILE A CA 1
ATOM 638 C C . ILE A 1 89 ? -6.137 -13.927 13.535 1.00 93.25 89 ILE A C 1
ATOM 640 O O . ILE A 1 89 ? -4.984 -13.575 13.2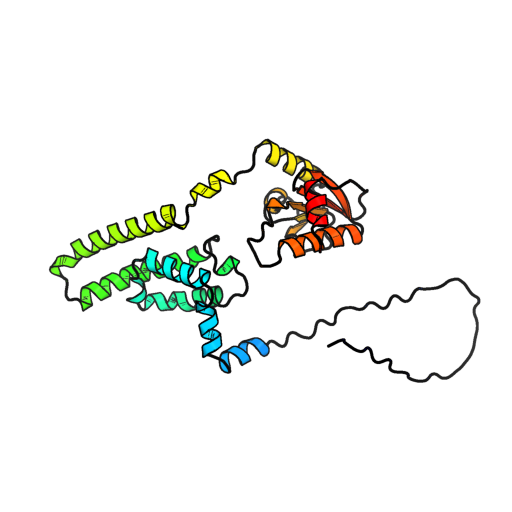95 1.00 93.25 89 ILE A O 1
ATOM 644 N N . PRO A 1 90 ? -6.774 -14.826 12.755 1.00 92.94 90 PRO A N 1
ATOM 645 C CA . PRO A 1 90 ? -6.095 -15.483 11.637 1.00 92.94 90 PRO A CA 1
ATOM 646 C C . PRO A 1 90 ? -5.535 -14.477 10.625 1.00 92.94 90 PRO A C 1
ATOM 648 O O . PRO A 1 90 ? -4.359 -14.543 10.275 1.00 92.94 90 PRO A O 1
ATOM 651 N N . THR A 1 91 ? -6.342 -13.484 10.244 1.00 91.12 91 THR A N 1
ATOM 652 C CA . THR A 1 91 ? -5.948 -12.429 9.302 1.00 91.12 91 THR A CA 1
ATOM 653 C C . THR A 1 91 ? -4.851 -11.528 9.873 1.00 91.12 91 THR A C 1
ATOM 655 O O . THR A 1 91 ? -3.924 -11.150 9.161 1.00 91.12 91 THR A O 1
ATOM 658 N N . LEU A 1 92 ? -4.912 -11.188 11.166 1.00 91.75 92 LEU A N 1
ATOM 659 C CA . LEU A 1 92 ? -3.859 -10.413 11.829 1.00 91.75 92 LEU A CA 1
ATOM 660 C C . LEU A 1 92 ? -2.543 -11.193 11.912 1.00 91.75 92 LEU A C 1
ATOM 662 O O . LEU A 1 92 ? -1.488 -10.616 11.667 1.00 91.75 92 LEU A O 1
ATOM 666 N N . LEU A 1 93 ? -2.591 -12.487 12.229 1.00 91.12 93 LEU A N 1
ATOM 667 C CA . LEU A 1 93 ? -1.403 -13.334 12.316 1.00 91.12 93 LEU A CA 1
ATOM 668 C C . LEU A 1 93 ? -0.737 -13.502 10.953 1.00 91.12 93 LEU A C 1
ATOM 670 O O . LEU A 1 93 ? 0.465 -13.282 10.852 1.00 91.12 93 LEU A O 1
ATOM 674 N N . GLU A 1 94 ? -1.503 -13.817 9.906 1.00 90.56 94 GLU A N 1
ATOM 675 C CA . GLU A 1 94 ? -0.993 -13.894 8.531 1.00 90.56 94 GLU A CA 1
ATOM 676 C C . GLU A 1 94 ? -0.277 -12.594 8.142 1.00 90.56 94 GLU A C 1
ATOM 678 O O . GLU A 1 94 ? 0.880 -12.590 7.710 1.00 90.56 94 GLU A O 1
ATOM 683 N N . ARG A 1 95 ? -0.954 -11.468 8.376 1.00 89.94 95 ARG A N 1
ATOM 684 C CA . ARG A 1 95 ? -0.460 -10.138 8.041 1.00 89.94 95 ARG A CA 1
ATOM 685 C C . ARG A 1 95 ? 0.816 -9.788 8.806 1.00 89.94 95 ARG A C 1
ATOM 687 O O . ARG A 1 95 ? 1.758 -9.277 8.208 1.00 89.94 95 ARG A O 1
ATOM 694 N N . LEU A 1 96 ? 0.860 -10.049 10.113 1.00 90.44 96 LEU A N 1
ATOM 695 C CA . LEU A 1 96 ? 1.977 -9.673 10.982 1.00 90.44 96 LEU A CA 1
ATOM 696 C C . LEU A 1 96 ? 3.160 -10.645 10.907 1.00 90.44 96 LEU A C 1
ATOM 698 O O . LEU A 1 96 ? 4.282 -10.212 11.165 1.00 90.44 96 LEU A O 1
ATOM 702 N N . TRP A 1 97 ? 2.969 -11.914 10.536 1.00 89.00 97 TRP A N 1
ATOM 703 C CA . TRP A 1 97 ? 4.088 -12.836 10.288 1.00 89.00 97 TRP A CA 1
ATOM 704 C C . TRP A 1 97 ? 4.718 -12.681 8.909 1.00 89.00 97 TRP A C 1
ATOM 706 O O . TRP A 1 97 ? 5.838 -13.150 8.706 1.00 89.00 97 TRP A O 1
ATOM 716 N N . SER A 1 98 ? 4.037 -12.022 7.972 1.00 86.31 98 SER A N 1
ATOM 717 C CA . SER A 1 98 ? 4.564 -11.861 6.625 1.00 86.31 98 SER A CA 1
ATOM 718 C C . SER A 1 98 ? 5.898 -11.110 6.601 1.00 86.31 98 SER A C 1
ATOM 720 O O . SER A 1 98 ? 6.080 -10.069 7.242 1.00 86.31 98 SER A O 1
ATOM 722 N N . SER A 1 99 ? 6.830 -11.622 5.796 1.00 83.06 99 SER A N 1
ATOM 723 C CA . SER A 1 99 ? 8.081 -10.939 5.468 1.00 83.06 99 SER A CA 1
ATOM 724 C C . SER A 1 99 ? 7.877 -9.751 4.525 1.00 83.06 99 SER A C 1
ATOM 726 O O . SER A 1 99 ? 8.803 -8.964 4.363 1.00 83.06 99 SER A O 1
ATOM 728 N N . ASN A 1 100 ? 6.689 -9.600 3.927 1.00 82.75 100 ASN A N 1
ATOM 729 C CA . ASN A 1 100 ? 6.354 -8.499 3.030 1.00 82.75 100 ASN A CA 1
ATOM 730 C C . ASN A 1 100 ? 5.859 -7.270 3.823 1.00 82.75 100 ASN A C 1
ATOM 732 O O . ASN A 1 100 ? 4.752 -7.317 4.372 1.00 82.75 100 ASN A O 1
ATOM 736 N N . PRO A 1 101 ? 6.613 -6.153 3.852 1.00 80.69 101 PRO A N 1
ATOM 737 C CA . PRO A 1 101 ? 6.206 -4.929 4.540 1.00 80.69 101 PRO A CA 1
ATOM 738 C C . PRO A 1 101 ? 4.898 -4.329 4.035 1.00 80.69 101 PRO A C 1
ATOM 740 O O . PRO A 1 101 ? 4.177 -3.714 4.820 1.00 80.69 101 PRO A O 1
ATOM 743 N N . ALA A 1 102 ? 4.547 -4.547 2.764 1.00 80.56 102 ALA A N 1
ATOM 744 C CA . ALA A 1 102 ? 3.293 -4.056 2.205 1.00 80.56 102 ALA A CA 1
ATOM 745 C C . ALA A 1 102 ? 2.085 -4.556 3.009 1.00 80.56 102 ALA A C 1
ATOM 747 O O . ALA A 1 102 ? 1.142 -3.798 3.224 1.00 80.56 102 ALA A O 1
ATOM 748 N N . LEU A 1 103 ? 2.144 -5.790 3.530 1.00 84.75 103 LEU A N 1
ATOM 749 C CA . LEU A 1 103 ? 1.049 -6.363 4.302 1.00 84.75 103 LEU A CA 1
ATOM 750 C C . LEU A 1 103 ? 0.865 -5.651 5.635 1.00 84.75 103 LEU A C 1
ATOM 752 O O . LEU A 1 103 ? -0.258 -5.293 5.944 1.00 84.75 103 LEU A O 1
ATOM 756 N N . TRP A 1 104 ? 1.908 -5.376 6.414 1.00 86.19 104 TRP A N 1
ATOM 757 C CA . TRP A 1 104 ? 1.774 -4.762 7.746 1.00 86.19 104 TRP A CA 1
ATOM 758 C C . TRP A 1 104 ? 2.080 -3.255 7.798 1.00 86.19 104 TRP A C 1
ATOM 760 O O . TRP A 1 104 ? 2.118 -2.674 8.884 1.00 86.19 104 TRP A O 1
ATOM 770 N N . SER A 1 105 ? 2.242 -2.598 6.650 1.00 80.12 105 SER A N 1
ATOM 771 C CA . SER A 1 105 ? 2.229 -1.134 6.553 1.00 80.12 105 SER A CA 1
ATOM 772 C C . SER A 1 105 ? 0.792 -0.585 6.525 1.00 80.12 105 SER A C 1
ATOM 774 O O . SER A 1 105 ? -0.167 -1.302 6.222 1.00 80.12 105 SER A O 1
ATOM 776 N N . ALA A 1 106 ? 0.638 0.699 6.864 1.00 77.00 106 ALA A N 1
ATOM 777 C CA . ALA A 1 106 ? -0.643 1.409 6.793 1.00 77.00 106 ALA A CA 1
ATOM 778 C C . ALA A 1 106 ? -0.932 1.998 5.397 1.00 77.00 106 ALA A C 1
ATOM 780 O O . ALA A 1 106 ? -2.019 2.520 5.178 1.00 77.00 106 ALA A O 1
ATOM 781 N N . SER A 1 107 ? 0.017 1.896 4.462 1.00 76.06 107 SER A N 1
ATOM 782 C CA . SER A 1 107 ? -0.057 2.499 3.123 1.00 76.06 107 SER A CA 1
ATOM 783 C C . SER A 1 107 ? -0.954 1.731 2.147 1.00 76.06 107 SER A C 1
ATOM 785 O O . SER A 1 107 ? -1.194 2.190 1.038 1.00 76.06 107 SER A O 1
ATOM 787 N N . PHE A 1 108 ? -1.456 0.558 2.544 1.00 81.69 108 PHE A N 1
ATOM 788 C CA . PHE A 1 108 ? -2.281 -0.304 1.702 1.00 81.69 108 PHE A CA 1
ATOM 789 C C . PHE A 1 108 ? -3.608 -0.665 2.375 1.00 81.69 108 PHE A C 1
ATOM 791 O O . PHE A 1 108 ? -3.767 -0.653 3.597 1.00 81.69 108 PHE A O 1
ATOM 798 N N . HIS A 1 109 ? -4.564 -1.074 1.547 1.00 85.75 109 HIS A N 1
ATOM 799 C CA . HIS A 1 109 ? -5.957 -1.322 1.907 1.00 85.75 109 HIS A CA 1
ATOM 800 C C . HIS A 1 109 ? -6.207 -2.631 2.685 1.00 85.75 109 HIS A C 1
ATOM 802 O O . HIS A 1 109 ? -7.356 -2.966 2.960 1.00 85.75 109 HIS A O 1
ATOM 808 N N . TYR A 1 110 ? -5.170 -3.367 3.101 1.00 88.50 110 TYR A N 1
ATOM 809 C CA . TYR A 1 110 ? -5.314 -4.655 3.805 1.00 88.50 110 TYR A CA 1
ATOM 810 C C . TYR A 1 110 ? -6.108 -4.560 5.118 1.00 88.50 110 TYR A C 1
ATOM 812 O O . TYR A 1 110 ? -6.675 -5.545 5.586 1.00 88.50 110 TYR A O 1
ATOM 820 N N . SER A 1 111 ? -6.189 -3.369 5.717 1.00 88.62 111 SER A N 1
ATOM 821 C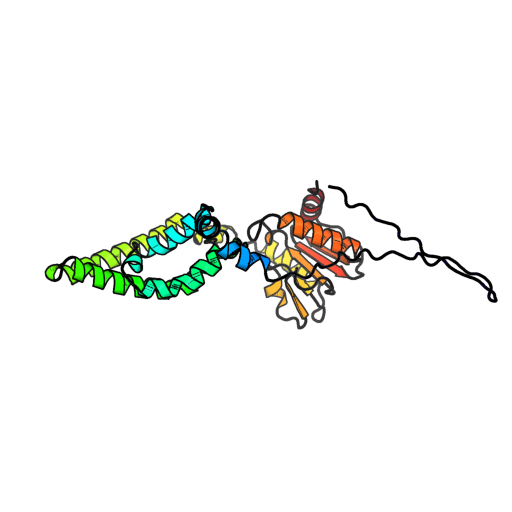 CA . SER A 1 111 ? -7.013 -3.128 6.906 1.00 88.62 111 SER A CA 1
ATOM 822 C C . SER A 1 111 ? -8.522 -3.173 6.629 1.00 88.62 111 SER A C 1
ATOM 824 O O . SER A 1 111 ? -9.281 -3.401 7.569 1.00 88.62 111 SER A O 1
ATOM 826 N N . LEU A 1 112 ? -8.969 -3.012 5.374 1.00 89.50 112 LEU A N 1
ATOM 827 C CA . LEU A 1 112 ? -10.394 -3.029 5.013 1.00 89.50 112 LEU A CA 1
ATOM 828 C C . LEU A 1 112 ? -11.065 -4.367 5.337 1.00 89.50 112 LEU A C 1
ATOM 830 O O . LEU A 1 112 ? -12.224 -4.383 5.738 1.00 89.50 112 LEU A O 1
ATOM 834 N N . VAL A 1 113 ? -10.329 -5.475 5.230 1.00 91.12 113 VAL A N 1
ATOM 835 C CA . VAL A 1 113 ? -10.846 -6.820 5.534 1.00 91.12 113 VAL A CA 1
ATOM 836 C C . VAL A 1 113 ? -11.124 -6.990 7.034 1.00 91.12 113 VAL A C 1
ATOM 838 O O . VAL A 1 113 ? -12.075 -7.657 7.428 1.00 91.12 113 VAL A O 1
ATOM 841 N N . ILE A 1 114 ? -10.316 -6.351 7.885 1.00 92.69 114 ILE A N 1
ATOM 842 C CA . ILE A 1 114 ? -10.399 -6.463 9.350 1.00 92.69 114 ILE A CA 1
ATOM 843 C C . ILE A 1 114 ? -11.422 -5.468 9.930 1.00 92.69 114 ILE A C 1
ATOM 845 O O . ILE A 1 114 ? -12.031 -5.731 10.968 1.00 92.69 114 ILE A O 1
ATOM 849 N N . ALA A 1 115 ? -11.643 -4.339 9.253 1.00 93.06 115 ALA A N 1
ATOM 850 C CA . ALA A 1 115 ? -12.534 -3.268 9.690 1.00 93.06 115 ALA A CA 1
ATOM 851 C C . ALA A 1 115 ? -13.956 -3.720 10.096 1.00 93.06 115 ALA A C 1
ATOM 853 O O . ALA A 1 115 ? -14.369 -3.352 11.198 1.00 93.06 115 ALA A O 1
ATOM 854 N N . PRO A 1 116 ? -14.706 -4.526 9.309 1.00 95.50 116 PRO A N 1
ATOM 855 C CA . PRO A 1 116 ? -16.053 -4.945 9.707 1.00 95.50 116 PRO A CA 1
ATOM 856 C C . PRO A 1 116 ? -16.047 -5.814 10.971 1.00 95.50 116 PRO A C 1
ATOM 858 O O . PRO A 1 116 ? -16.918 -5.658 11.823 1.00 95.50 116 PRO A O 1
ATOM 861 N N . ILE A 1 117 ? -15.038 -6.677 11.144 1.00 96.88 117 ILE A N 1
ATOM 862 C CA . ILE A 1 117 ? -14.898 -7.511 12.347 1.00 96.88 117 ILE A CA 1
ATOM 863 C C . ILE A 1 117 ? -14.702 -6.621 13.578 1.00 96.88 117 ILE A C 1
ATOM 865 O O . ILE A 1 117 ? -15.383 -6.800 14.588 1.00 96.88 117 ILE A O 1
ATOM 869 N N . LEU A 1 118 ? -13.808 -5.630 13.483 1.00 96.31 118 LEU A N 1
ATOM 870 C CA . LEU A 1 118 ? -13.562 -4.689 14.576 1.00 96.31 118 LEU A CA 1
ATOM 871 C C . LEU A 1 118 ? -14.778 -3.806 14.866 1.00 96.31 118 LEU A C 1
ATOM 873 O O . LEU A 1 118 ? -15.033 -3.522 16.031 1.00 96.31 118 LEU A O 1
ATOM 877 N N . ALA A 1 119 ? -15.560 -3.429 13.853 1.00 96.00 119 ALA A N 1
ATOM 878 C CA . ALA A 1 119 ? -16.794 -2.674 14.047 1.00 96.00 119 ALA A CA 1
ATOM 879 C C . ALA A 1 119 ? -17.815 -3.463 14.886 1.00 96.00 119 ALA A C 1
ATOM 881 O O . ALA A 1 119 ? -18.295 -2.968 15.907 1.00 96.00 119 ALA A O 1
ATOM 882 N N . PHE A 1 120 ? -18.098 -4.719 14.516 1.00 97.69 120 PHE A N 1
ATOM 883 C CA . PHE A 1 120 ? -19.002 -5.578 15.291 1.00 97.69 120 PHE A CA 1
ATOM 884 C C . PHE A 1 120 ? -18.464 -5.862 16.696 1.00 97.69 120 PHE A C 1
ATOM 886 O O . PHE A 1 120 ? -19.213 -5.793 17.672 1.00 97.69 120 PHE A O 1
ATOM 893 N N . ALA A 1 121 ? -17.161 -6.119 16.815 1.00 97.94 121 ALA A N 1
ATOM 894 C CA . ALA A 1 121 ? -16.513 -6.325 18.101 1.00 97.94 121 ALA A CA 1
ATOM 895 C C . ALA A 1 121 ? -16.548 -5.069 18.988 1.00 97.94 121 ALA A C 1
ATOM 897 O O . ALA A 1 121 ? -16.698 -5.188 20.200 1.00 97.94 121 ALA A O 1
ATOM 898 N N . ALA A 1 122 ? -16.452 -3.865 18.420 1.00 97.50 122 ALA A N 1
ATOM 899 C CA . ALA A 1 122 ? -16.566 -2.618 19.170 1.00 97.50 122 ALA A CA 1
ATOM 900 C C . ALA A 1 122 ? -17.988 -2.409 19.716 1.00 97.50 122 ALA A C 1
ATOM 902 O O . ALA A 1 122 ? -18.148 -2.024 20.875 1.00 97.50 122 ALA A O 1
ATOM 903 N N . ILE A 1 123 ? -19.016 -2.707 18.912 1.00 95.81 123 ILE A N 1
ATOM 904 C CA . ILE A 1 123 ? -20.427 -2.614 19.321 1.00 95.81 123 ILE A CA 1
ATOM 905 C C . ILE A 1 123 ? -20.726 -3.601 20.459 1.00 95.81 123 ILE A C 1
ATOM 907 O O . ILE A 1 123 ? -21.241 -3.207 21.510 1.00 95.81 123 ILE A O 1
ATOM 911 N N . ASP A 1 124 ? -20.371 -4.876 20.280 1.00 97.50 124 ASP A N 1
ATOM 912 C CA . ASP A 1 124 ? -20.548 -5.913 21.304 1.00 97.50 124 ASP A CA 1
ATOM 913 C C . ASP A 1 124 ? -19.691 -5.628 22.551 1.00 97.50 124 ASP A C 1
ATOM 915 O O . ASP A 1 124 ? -20.164 -5.761 23.681 1.00 97.50 124 ASP A O 1
ATOM 919 N N . GLY A 1 125 ? -18.460 -5.145 22.363 1.00 96.69 125 GLY A N 1
ATOM 920 C CA . GLY A 1 125 ? -17.554 -4.750 23.439 1.00 96.69 125 GLY A CA 1
ATOM 921 C C . GLY A 1 125 ? -18.123 -3.621 24.297 1.00 96.69 125 GLY A C 1
ATOM 922 O O . GLY A 1 125 ? -18.122 -3.719 25.527 1.00 96.69 125 GLY A O 1
ATOM 923 N N . LEU A 1 126 ? -18.701 -2.591 23.671 1.00 95.69 126 LEU A N 1
ATOM 924 C CA . LEU A 1 126 ? -19.393 -1.514 24.379 1.00 95.69 126 LEU A CA 1
ATOM 925 C C . LEU A 1 126 ? -20.585 -2.044 25.185 1.00 95.69 126 LEU A C 1
ATOM 927 O O . LEU A 1 126 ? -20.731 -1.705 26.361 1.00 95.69 126 LEU A O 1
ATOM 931 N N . ALA A 1 127 ? -21.418 -2.899 24.584 1.00 93.69 127 ALA A N 1
ATOM 932 C CA . ALA A 1 127 ? -22.572 -3.483 25.264 1.00 93.69 127 ALA A CA 1
ATOM 933 C C . ALA A 1 127 ? -22.155 -4.317 26.491 1.00 93.69 127 ALA A C 1
ATOM 935 O O . ALA A 1 127 ? -22.750 -4.182 27.565 1.00 93.69 127 ALA A O 1
ATOM 936 N N . ARG A 1 128 ? -21.093 -5.126 26.368 1.00 94.56 128 ARG A N 1
ATOM 937 C CA . ARG A 1 128 ? -20.539 -5.914 27.481 1.00 94.56 128 ARG A CA 1
ATOM 938 C C . ARG A 1 128 ? -19.973 -5.036 28.587 1.00 94.56 128 ARG A C 1
ATOM 940 O O . ARG A 1 128 ? -20.224 -5.321 29.756 1.00 94.56 128 ARG A O 1
ATOM 947 N N . LEU A 1 129 ? -19.239 -3.976 28.250 1.00 93.94 129 LEU A N 1
ATOM 948 C CA . LEU A 1 129 ? -18.690 -3.045 29.241 1.00 93.94 129 LEU A CA 1
ATOM 949 C C . LEU A 1 129 ? -19.801 -2.317 30.003 1.00 93.94 129 LEU A C 1
ATOM 951 O O . LEU A 1 129 ? -19.763 -2.269 31.230 1.00 93.94 129 LEU A O 1
ATOM 955 N N . GLN A 1 130 ? -20.828 -1.828 29.306 1.00 90.88 130 GLN A N 1
ATOM 956 C CA . GLN A 1 130 ? -21.985 -1.186 29.940 1.00 90.88 130 GLN A CA 1
ATOM 957 C C . GLN A 1 130 ? -22.716 -2.126 30.908 1.00 90.88 130 GLN A C 1
ATOM 959 O O . GLN A 1 130 ? -23.130 -1.692 31.985 1.00 90.88 130 GLN A O 1
ATOM 964 N N . HIS A 1 131 ? -22.851 -3.406 30.543 1.00 89.12 131 HIS A N 1
ATOM 965 C CA . HIS A 1 131 ? -23.449 -4.424 31.404 1.00 89.12 131 HIS A CA 1
ATOM 966 C C . HIS A 1 131 ? -22.569 -4.732 32.625 1.00 89.12 131 HIS A C 1
ATOM 968 O O . HIS A 1 131 ? -23.056 -4.727 33.750 1.00 89.12 131 HIS A O 1
ATOM 974 N N . ARG A 1 132 ? -21.264 -4.966 32.426 1.00 90.50 132 ARG A N 1
ATOM 975 C CA . ARG A 1 132 ? -20.316 -5.286 33.512 1.00 90.50 132 ARG A CA 1
ATOM 976 C C . ARG A 1 132 ? -20.169 -4.153 34.523 1.00 90.50 132 ARG A C 1
ATOM 978 O O . ARG A 1 132 ? -20.080 -4.413 35.715 1.00 90.50 132 ARG A O 1
ATOM 985 N N . LEU A 1 133 ? -20.169 -2.908 34.054 1.00 89.50 133 LEU A N 1
ATOM 986 C CA . LEU A 1 133 ? -20.042 -1.727 34.907 1.00 89.50 133 LEU A CA 1
ATOM 987 C C . LEU A 1 133 ? -21.367 -1.321 35.571 1.00 89.50 133 LEU A C 1
ATOM 989 O O . LEU A 1 133 ? -21.391 -0.342 36.310 1.00 89.50 133 LEU A O 1
ATOM 993 N N . SER A 1 134 ? -22.464 -2.050 35.325 1.00 82.50 134 SER A N 1
ATOM 994 C CA . SER A 1 134 ? -23.789 -1.749 35.881 1.00 82.50 134 SER A CA 1
ATOM 995 C C . SER A 1 134 ? -24.204 -0.289 35.650 1.00 82.50 134 SER A C 1
ATOM 997 O O . SER A 1 134 ? -24.672 0.392 36.562 1.00 82.50 134 SER A O 1
ATOM 999 N N . LEU A 1 135 ? -24.067 0.199 34.407 1.00 79.81 135 LEU A N 1
ATOM 1000 C CA . LEU A 1 135 ? -24.390 1.581 34.006 1.00 79.81 135 LEU A CA 1
ATOM 1001 C C . LEU A 1 135 ? -25.726 1.717 33.227 1.00 79.81 135 LEU A C 1
ATOM 1003 O O . LEU A 1 135 ? -25.770 2.445 32.229 1.00 79.81 135 LEU A O 1
ATOM 1007 N N . PRO A 1 136 ? -26.849 1.072 33.620 1.00 77.25 136 PRO A N 1
ATOM 1008 C CA . PRO A 1 136 ? -28.054 1.030 32.790 1.00 77.25 136 PRO A CA 1
ATOM 1009 C C . PRO A 1 136 ? -28.714 2.406 32.634 1.00 77.25 136 PRO A C 1
ATOM 1011 O O . PRO A 1 136 ? -29.214 2.725 31.559 1.00 77.25 136 PRO A O 1
ATOM 1014 N N . ARG A 1 137 ? -28.648 3.262 33.665 1.00 83.31 137 ARG A N 1
ATOM 1015 C CA . ARG A 1 137 ? -29.228 4.619 33.641 1.00 83.31 137 ARG A CA 1
ATOM 1016 C C . ARG A 1 137 ? -28.533 5.565 32.655 1.00 83.31 137 ARG A C 1
ATOM 1018 O O . ARG A 1 137 ? -29.150 6.507 32.174 1.00 83.31 137 ARG A O 1
ATOM 1025 N N . TRP A 1 138 ? -27.263 5.312 32.341 1.00 84.31 138 TRP A N 1
ATOM 1026 C CA . TRP A 1 138 ? -26.437 6.180 31.492 1.00 84.31 138 TRP A CA 1
ATOM 1027 C C . TRP A 1 138 ? -26.178 5.585 30.111 1.00 84.31 138 TRP A C 1
ATOM 1029 O O . TRP A 1 138 ? -25.470 6.189 29.307 1.00 84.31 138 TRP A O 1
ATOM 1039 N N . ARG A 1 139 ? -26.770 4.423 29.811 1.00 86.12 139 ARG A N 1
ATOM 1040 C CA . ARG A 1 139 ? -26.478 3.628 28.616 1.00 86.12 139 ARG A CA 1
ATOM 1041 C C . ARG A 1 139 ? -26.568 4.439 27.322 1.00 86.12 139 ARG A C 1
ATOM 1043 O O . ARG A 1 139 ? -25.640 4.402 26.518 1.00 86.12 139 ARG A O 1
ATOM 1050 N N . GLY A 1 140 ? -27.640 5.219 27.162 1.00 85.88 140 GLY A N 1
ATOM 1051 C CA . GLY A 1 140 ? -27.837 6.087 25.997 1.00 85.88 140 GLY A CA 1
ATOM 1052 C C . GLY A 1 140 ? -26.797 7.207 25.902 1.00 85.88 140 GLY A C 1
ATOM 1053 O O . GLY A 1 140 ? -26.196 7.398 24.851 1.00 85.88 140 GLY A O 1
ATOM 1054 N N . ARG A 1 141 ? -26.507 7.899 27.014 1.00 90.50 141 ARG A N 1
ATOM 1055 C CA . ARG A 1 141 ? -25.517 8.995 27.047 1.00 90.50 141 ARG A CA 1
ATOM 1056 C C . ARG A 1 141 ? -24.099 8.490 26.776 1.00 90.50 141 ARG A C 1
ATOM 1058 O O . ARG A 1 141 ? -23.359 9.135 26.044 1.00 90.50 141 ARG A O 1
ATOM 1065 N N . ILE A 1 142 ? -23.748 7.319 27.312 1.00 89.94 142 ILE A N 1
ATOM 1066 C CA . ILE A 1 142 ? -22.469 6.651 27.042 1.00 89.94 142 ILE A CA 1
ATOM 1067 C C . ILE A 1 142 ? -22.381 6.254 25.570 1.00 89.94 142 ILE A C 1
ATOM 1069 O O . ILE A 1 142 ? -21.361 6.517 24.948 1.00 89.94 142 ILE A O 1
ATOM 1073 N N . ALA A 1 143 ? -23.431 5.658 24.996 1.00 89.88 143 ALA A N 1
ATOM 1074 C CA . ALA A 1 143 ? -23.426 5.268 23.586 1.00 89.88 143 ALA A CA 1
ATOM 1075 C C . ALA A 1 143 ? -23.233 6.478 22.656 1.00 89.88 143 ALA A C 1
ATOM 1077 O O . ALA A 1 143 ? -22.418 6.422 21.736 1.00 89.88 143 ALA A O 1
ATOM 1078 N N . VAL A 1 144 ? -23.913 7.593 22.937 1.00 92.88 144 VAL A N 1
ATOM 1079 C CA . VAL A 1 144 ? -23.728 8.852 22.200 1.00 92.88 144 VAL A CA 1
ATOM 1080 C C . VAL A 1 144 ? -22.302 9.385 22.372 1.00 92.88 144 VAL A C 1
ATOM 1082 O O . VAL A 1 144 ? -21.637 9.663 21.378 1.00 92.88 144 VAL A O 1
ATOM 1085 N N . GLY A 1 145 ? -21.794 9.465 23.606 1.00 95.00 145 GLY A N 1
ATOM 1086 C CA . GLY A 1 145 ? -20.430 9.934 23.878 1.00 95.00 145 GLY A CA 1
ATOM 1087 C C . GLY A 1 145 ? -19.355 9.081 23.197 1.00 95.00 145 GLY A C 1
ATOM 1088 O O . GLY A 1 145 ? -18.437 9.619 22.586 1.00 95.00 145 GLY A O 1
ATOM 1089 N N . VAL A 1 146 ? -19.506 7.755 23.226 1.00 94.94 146 VAL A N 1
ATOM 1090 C CA . VAL A 1 146 ? -18.622 6.814 22.524 1.00 94.94 146 VAL A CA 1
ATOM 1091 C C . VAL A 1 146 ? -18.715 6.989 21.012 1.00 94.94 146 VAL A C 1
ATOM 1093 O O . VAL A 1 146 ? -17.688 6.948 20.347 1.00 94.94 146 VAL A O 1
ATOM 1096 N N . SER A 1 147 ? -19.903 7.245 20.461 1.00 93.44 147 SER A N 1
ATOM 1097 C CA . SER A 1 147 ? -20.067 7.504 19.023 1.00 93.44 147 SER A CA 1
ATOM 1098 C C . SER A 1 147 ? -19.311 8.764 18.589 1.00 93.44 147 SER A C 1
ATOM 1100 O O . SER A 1 147 ? -18.577 8.731 17.603 1.00 93.44 147 SER A O 1
ATOM 1102 N N . PHE A 1 148 ? -19.413 9.852 19.361 1.00 96.56 148 PHE A N 1
ATOM 1103 C CA . PHE A 1 148 ? -18.625 11.066 19.117 1.00 96.56 148 PHE A CA 1
ATOM 1104 C C . PHE A 1 148 ? -17.123 10.825 19.271 1.00 96.56 148 PHE A C 1
ATOM 1106 O O . PHE A 1 148 ? -16.342 11.308 18.456 1.00 96.56 148 PHE A O 1
ATOM 1113 N N . ALA A 1 149 ? -16.708 10.060 20.281 1.00 96.25 149 ALA A N 1
ATOM 1114 C CA . ALA A 1 149 ? -15.303 9.732 20.490 1.00 96.25 149 ALA A CA 1
ATOM 1115 C C . ALA A 1 149 ? -14.736 8.842 19.370 1.00 96.25 149 ALA A C 1
ATOM 1117 O O . ALA A 1 149 ? -13.606 9.062 18.944 1.00 96.25 149 ALA A O 1
ATOM 1118 N N . LEU A 1 150 ? -15.515 7.887 18.848 1.00 95.25 150 LEU A N 1
ATOM 1119 C CA . LEU A 1 150 ? -15.149 7.069 17.687 1.00 95.25 150 LEU A CA 1
ATOM 1120 C C . LEU A 1 150 ? -15.009 7.929 16.431 1.00 95.25 150 LEU A C 1
ATOM 1122 O O . LEU A 1 150 ? -14.026 7.798 15.707 1.00 95.25 150 LEU A O 1
ATOM 1126 N N . LEU A 1 151 ? -15.952 8.848 16.201 1.00 95.06 151 LEU A N 1
ATOM 1127 C CA . LEU A 1 151 ? -15.867 9.797 15.094 1.00 95.06 151 LEU A CA 1
ATOM 1128 C C . LEU A 1 151 ? -14.614 10.674 15.218 1.00 95.06 151 LEU A C 1
ATOM 1130 O O . LEU A 1 151 ? -13.861 10.805 14.257 1.00 95.06 151 LEU A O 1
ATOM 1134 N N . ALA A 1 152 ? -14.350 11.224 16.405 1.00 95.62 152 ALA A N 1
ATOM 1135 C CA . ALA A 1 152 ? -13.164 12.032 16.664 1.00 95.62 152 ALA A CA 1
ATOM 1136 C C . ALA A 1 152 ? -11.867 11.231 16.466 1.00 95.62 152 ALA A C 1
ATOM 1138 O O . ALA A 1 152 ? -10.959 11.707 15.790 1.00 95.62 152 ALA A O 1
ATOM 1139 N N . ALA A 1 153 ? -11.786 10.003 16.987 1.00 93.12 153 ALA A N 1
ATOM 1140 C CA . ALA A 1 153 ? -10.638 9.120 16.793 1.00 93.12 153 ALA A CA 1
ATOM 1141 C C . ALA A 1 153 ? -10.419 8.795 15.308 1.00 93.12 153 ALA A C 1
ATOM 1143 O O . ALA A 1 153 ? -9.291 8.879 14.822 1.00 93.12 153 ALA A O 1
ATOM 1144 N N . GLY A 1 154 ? -11.492 8.492 14.572 1.00 90.94 154 GLY A N 1
ATOM 1145 C CA . GLY A 1 154 ? -11.452 8.250 13.131 1.00 90.94 154 GLY A CA 1
ATOM 1146 C C . GLY A 1 154 ? -10.960 9.465 12.344 1.00 90.94 154 GLY A C 1
ATOM 1147 O O . GLY A 1 154 ? -10.095 9.320 11.480 1.00 90.94 154 GLY A O 1
ATOM 1148 N N . LEU A 1 155 ? -11.439 10.667 12.677 1.00 92.25 155 LEU A N 1
ATOM 1149 C CA . LEU A 1 155 ? -10.988 11.918 12.060 1.00 92.25 155 LEU A CA 1
ATOM 1150 C C . LEU A 1 155 ? -9.521 12.222 12.389 1.00 92.25 155 LEU A C 1
ATOM 1152 O O . LEU A 1 155 ? -8.756 12.543 11.484 1.00 92.25 155 LEU A O 1
ATOM 1156 N N . ILE A 1 156 ? -9.099 12.073 13.648 1.00 92.94 156 ILE A N 1
ATOM 1157 C CA . ILE A 1 156 ? -7.707 12.297 14.072 1.00 92.94 156 ILE A CA 1
ATOM 1158 C C . ILE A 1 156 ? -6.764 11.308 13.385 1.00 92.94 156 ILE A C 1
ATOM 1160 O O . ILE A 1 156 ? -5.710 11.704 12.894 1.00 92.94 156 ILE A O 1
ATOM 1164 N N . LEU A 1 157 ? -7.124 10.025 13.312 1.00 88.19 157 LEU A N 1
ATOM 1165 C CA . LEU A 1 157 ? -6.300 9.037 12.619 1.00 88.19 157 LEU A CA 1
ATOM 1166 C C . LEU A 1 157 ? -6.250 9.314 11.118 1.00 88.19 157 LEU A C 1
ATOM 1168 O O . LEU A 1 157 ? -5.166 9.295 10.541 1.00 88.19 157 LEU A O 1
ATOM 1172 N N . SER A 1 158 ? -7.387 9.630 10.497 1.00 87.56 158 SER A N 1
ATOM 1173 C CA . SER A 1 158 ? -7.450 9.892 9.058 1.00 87.56 158 SER A CA 1
ATOM 1174 C C . SER A 1 158 ? -6.672 11.153 8.683 1.00 87.56 158 SER A C 1
ATOM 1176 O O . SER A 1 158 ? -5.781 11.091 7.846 1.00 87.56 158 SER A O 1
ATOM 1178 N N . PHE A 1 159 ? -6.940 12.288 9.327 1.00 89.50 159 PHE A N 1
ATOM 1179 C CA . PHE A 1 159 ? -6.371 13.583 8.937 1.00 89.50 159 PHE A CA 1
ATOM 1180 C C . PHE A 1 159 ? -5.097 13.967 9.694 1.00 89.50 159 PHE A C 1
ATOM 1182 O O . PHE A 1 159 ? -4.322 14.778 9.203 1.00 89.50 159 PHE A O 1
ATOM 1189 N N . GLY A 1 160 ? -4.853 13.404 10.875 1.00 88.12 160 GLY A N 1
ATOM 1190 C CA . GLY A 1 160 ? -3.656 13.686 11.669 1.00 88.12 160 GLY A CA 1
ATOM 1191 C C . GLY A 1 160 ? -2.503 12.723 11.392 1.00 88.12 160 GLY A C 1
ATOM 1192 O O . GLY A 1 160 ? -1.351 13.163 11.349 1.00 88.12 160 GLY A O 1
ATOM 1193 N N . VAL A 1 161 ? -2.809 11.433 11.193 1.00 84.75 161 VAL A N 1
ATOM 1194 C CA . VAL A 1 161 ? -1.806 10.359 11.073 1.00 84.75 161 VAL A CA 1
ATOM 1195 C C . VAL A 1 161 ? -1.663 9.850 9.642 1.00 84.75 161 VAL A C 1
ATOM 1197 O O . VAL A 1 161 ? -0.548 9.824 9.135 1.00 84.75 161 VAL A O 1
ATOM 1200 N N . VAL A 1 162 ? -2.760 9.434 9.000 1.00 83.12 162 VAL A N 1
ATOM 1201 C CA . VAL A 1 162 ? -2.727 8.865 7.640 1.00 83.12 162 VAL A CA 1
ATOM 1202 C C . VAL A 1 162 ? -2.528 9.956 6.591 1.00 83.12 162 VAL A C 1
ATOM 1204 O O . VAL A 1 162 ? -1.803 9.731 5.631 1.00 83.12 162 VAL A O 1
ATOM 1207 N N . ARG A 1 163 ? -3.144 11.128 6.792 1.00 88.12 163 ARG A N 1
ATOM 1208 C CA . ARG A 1 163 ? -3.042 12.307 5.916 1.00 88.12 163 ARG A CA 1
ATOM 1209 C C . ARG A 1 163 ? -3.232 11.960 4.433 1.00 88.12 163 ARG A C 1
ATOM 1211 O O . ARG A 1 163 ? -2.382 12.277 3.608 1.00 88.12 163 ARG A O 1
ATOM 1218 N N . PRO A 1 164 ? -4.366 11.344 4.054 1.00 84.44 164 PRO A N 1
ATOM 1219 C CA . PRO A 1 164 ? -4.578 10.867 2.688 1.00 84.44 164 PRO A CA 1
ATOM 1220 C C . PRO A 1 164 ? -4.565 11.992 1.644 1.00 84.44 164 PRO A C 1
ATOM 1222 O O . PRO A 1 164 ? -4.392 11.725 0.464 1.00 84.44 164 PRO A O 1
ATOM 1225 N N . LEU A 1 165 ? -4.757 13.246 2.064 1.00 87.69 165 LEU A N 1
ATOM 1226 C CA . LEU A 1 165 ? -4.711 14.405 1.176 1.00 87.69 165 LEU A CA 1
ATOM 1227 C C . LEU A 1 165 ? -3.284 14.796 0.773 1.00 87.69 165 LEU A C 1
ATOM 1229 O O . LEU A 1 165 ? -3.132 15.468 -0.241 1.00 87.69 165 LEU A O 1
ATOM 1233 N N . ASP A 1 166 ? -2.253 14.349 1.498 1.00 87.38 166 ASP A N 1
ATOM 1234 C CA . ASP A 1 166 ? -0.855 14.597 1.121 1.00 87.38 166 ASP A CA 1
ATOM 1235 C C . ASP A 1 166 ? -0.524 13.920 -0.228 1.00 87.38 166 ASP A C 1
ATOM 1237 O O . ASP A 1 166 ? 0.286 14.431 -0.998 1.00 87.38 166 ASP A O 1
ATOM 1241 N N . GLU A 1 167 ? -1.226 12.834 -0.579 1.00 82.56 167 GLU A N 1
ATOM 1242 C CA . GLU A 1 167 ? -1.135 12.179 -1.895 1.00 82.56 167 GLU A CA 1
ATOM 1243 C C . GLU A 1 167 ? -1.606 13.076 -3.048 1.00 82.56 167 GLU A C 1
ATOM 1245 O O . GLU A 1 167 ? -1.204 12.878 -4.186 1.00 82.56 167 GLU A O 1
ATOM 1250 N N . LEU A 1 168 ? -2.422 14.108 -2.810 1.00 85.56 168 LEU A N 1
ATOM 1251 C CA . LEU A 1 168 ? -2.781 15.040 -3.888 1.00 85.56 168 LEU A CA 1
ATOM 1252 C C . LEU A 1 168 ? -1.557 15.807 -4.407 1.00 85.56 168 LEU A C 1
ATOM 1254 O O . LEU A 1 168 ? -1.537 16.213 -5.566 1.00 85.56 168 LEU A O 1
ATOM 1258 N N . ALA A 1 169 ? -0.522 15.966 -3.577 1.00 84.12 169 ALA A N 1
ATOM 1259 C CA . ALA A 1 169 ? 0.735 16.587 -3.978 1.00 84.12 169 ALA A CA 1
ATOM 1260 C C . ALA A 1 169 ? 1.654 15.643 -4.777 1.00 84.12 169 ALA A C 1
ATOM 1262 O O . ALA A 1 169 ? 2.639 16.107 -5.346 1.00 84.12 169 ALA A O 1
ATOM 1263 N N . THR A 1 170 ? 1.354 14.339 -4.837 1.00 82.38 170 THR A N 1
ATOM 1264 C CA . THR A 1 170 ? 2.164 13.338 -5.558 1.00 82.38 170 THR A CA 1
ATOM 1265 C C . THR A 1 170 ? 1.686 13.112 -6.997 1.00 82.38 170 THR A C 1
ATOM 1267 O O . THR A 1 170 ? 2.294 12.337 -7.738 1.00 82.38 170 THR A O 1
ATOM 1270 N N . TYR A 1 171 ? 0.619 13.802 -7.423 1.00 85.75 171 TYR A N 1
ATOM 1271 C CA . TYR A 1 171 ? 0.098 13.712 -8.784 1.00 85.75 171 TYR A CA 1
ATOM 1272 C C . TYR A 1 171 ? 1.118 14.235 -9.796 1.00 85.75 171 TYR A C 1
ATOM 1274 O O . TYR A 1 171 ? 1.667 15.329 -9.663 1.00 85.75 171 TYR A O 1
ATOM 1282 N N . ILE A 1 172 ? 1.330 13.449 -10.849 1.00 89.12 172 ILE A N 1
ATOM 1283 C CA . ILE A 1 172 ? 2.206 13.832 -11.953 1.00 89.12 172 ILE A CA 1
ATOM 1284 C C . ILE A 1 172 ? 1.574 14.949 -12.787 1.00 89.12 172 ILE A C 1
ATOM 1286 O O . ILE A 1 172 ? 0.351 15.048 -12.922 1.00 89.12 172 ILE A O 1
ATOM 1290 N N . SER A 1 173 ? 2.417 15.782 -13.392 1.00 91.62 173 SER A N 1
ATOM 1291 C CA . SER A 1 173 ? 1.953 16.842 -14.284 1.00 91.62 173 SER A CA 1
ATOM 1292 C C . SER A 1 173 ? 1.387 16.272 -15.592 1.00 91.62 173 SER A C 1
ATOM 1294 O O . SER A 1 173 ? 1.745 15.175 -16.031 1.00 91.62 173 SER A O 1
ATOM 1296 N N . ALA A 1 174 ? 0.552 17.055 -16.282 1.00 93.44 174 ALA A N 1
ATOM 1297 C CA . ALA A 1 174 ? 0.033 16.677 -17.599 1.00 93.44 174 ALA A CA 1
ATOM 1298 C C . ALA A 1 174 ? 1.154 16.441 -18.634 1.00 93.44 174 ALA A C 1
ATOM 1300 O O . ALA A 1 174 ? 1.020 15.581 -19.504 1.00 93.44 174 ALA A O 1
ATOM 1301 N N . SER A 1 175 ? 2.276 17.165 -18.528 1.00 92.88 175 SER A N 1
ATOM 1302 C CA . SER A 1 175 ? 3.442 16.974 -19.398 1.00 92.88 175 SER A CA 1
ATOM 1303 C C . SER A 1 175 ? 4.216 15.693 -19.078 1.00 92.88 175 SER A C 1
ATOM 1305 O O . SER A 1 175 ? 4.699 15.025 -19.992 1.00 92.88 175 SER A O 1
ATOM 1307 N N . GLN A 1 176 ? 4.308 15.302 -17.804 1.00 92.25 176 GLN A N 1
ATOM 1308 C CA . GLN A 1 176 ? 4.893 14.018 -17.420 1.00 92.25 176 GLN A CA 1
ATOM 1309 C C . GLN A 1 176 ? 4.001 12.861 -17.883 1.00 92.25 176 GLN A C 1
ATOM 1311 O O . GLN A 1 176 ? 4.493 11.920 -18.501 1.00 92.25 176 GLN A O 1
ATOM 1316 N N . ALA A 1 177 ? 2.683 12.966 -17.689 1.00 94.62 177 ALA A N 1
ATOM 1317 C CA . ALA A 1 177 ? 1.727 11.969 -18.166 1.00 94.62 177 ALA A CA 1
ATOM 1318 C C . ALA A 1 177 ? 1.785 11.790 -19.695 1.00 94.62 177 ALA A C 1
ATOM 1320 O O . ALA A 1 177 ? 1.841 10.660 -20.184 1.00 94.62 177 ALA A O 1
ATOM 1321 N N . SER A 1 178 ? 1.839 12.884 -20.466 1.00 95.12 178 SER A N 1
ATOM 1322 C CA . SER A 1 178 ? 1.967 12.808 -21.928 1.00 95.12 178 SER A CA 1
ATOM 1323 C C . SER A 1 178 ? 3.317 12.233 -22.370 1.00 95.12 178 SER A C 1
ATOM 1325 O O . SER A 1 178 ? 3.379 11.486 -23.348 1.00 95.12 178 SER A O 1
ATOM 1327 N N . THR A 1 179 ? 4.387 12.504 -21.618 1.00 94.81 179 THR A N 1
ATOM 1328 C CA . THR A 1 179 ? 5.714 11.914 -21.838 1.00 94.81 179 THR A CA 1
ATOM 1329 C C . THR A 1 179 ? 5.686 10.400 -21.640 1.00 94.81 179 THR A C 1
ATOM 1331 O O . THR A 1 179 ? 6.123 9.668 -22.531 1.00 94.81 179 THR A O 1
ATOM 1334 N N . ILE A 1 180 ? 5.107 9.920 -20.536 1.00 96.62 180 ILE A N 1
ATOM 1335 C CA . ILE A 1 180 ? 4.926 8.487 -20.265 1.00 96.62 180 ILE A CA 1
ATOM 1336 C C . ILE A 1 180 ? 4.111 7.842 -21.389 1.00 96.62 180 ILE A C 1
ATOM 1338 O O . ILE A 1 180 ? 4.562 6.876 -22.007 1.00 96.62 180 ILE A O 1
ATOM 1342 N N . GLN A 1 181 ? 2.954 8.422 -21.725 1.00 96.69 181 GLN A N 1
ATOM 1343 C CA . GLN A 1 181 ? 2.081 7.896 -22.773 1.00 96.69 181 GLN A CA 1
ATOM 1344 C C . GLN A 1 181 ? 2.785 7.839 -24.136 1.00 96.69 181 GLN A C 1
ATOM 1346 O O . GLN A 1 181 ? 2.617 6.870 -24.873 1.00 96.69 181 GLN A O 1
ATOM 1351 N N . SER A 1 182 ? 3.626 8.829 -24.460 1.00 96.06 182 SER A N 1
ATOM 1352 C CA . SER A 1 182 ? 4.399 8.829 -25.707 1.00 96.06 182 SER A CA 1
ATOM 1353 C C . SER A 1 182 ? 5.369 7.648 -25.807 1.00 96.06 182 SER A C 1
ATOM 1355 O O . SER A 1 182 ? 5.528 7.101 -26.895 1.00 96.06 182 SER A O 1
ATOM 1357 N N . CYS A 1 183 ? 5.959 7.204 -24.690 1.00 96.62 183 CYS A N 1
ATOM 1358 C CA . CYS A 1 183 ? 6.774 5.991 -24.669 1.00 96.62 183 CYS A CA 1
ATOM 1359 C C . CYS A 1 183 ? 5.927 4.719 -24.766 1.00 96.62 183 CYS A C 1
ATOM 1361 O O . CYS A 1 183 ? 6.305 3.795 -25.483 1.00 96.62 183 CYS A O 1
ATOM 1363 N N . LEU A 1 184 ? 4.771 4.666 -24.096 1.00 97.44 184 LEU A N 1
ATOM 1364 C CA . LEU A 1 184 ? 3.877 3.505 -24.166 1.00 97.44 184 LEU A CA 1
ATOM 1365 C C . LEU A 1 184 ? 3.317 3.274 -25.579 1.00 97.44 184 LEU A C 1
ATOM 1367 O O . LEU A 1 184 ? 3.133 2.126 -25.980 1.00 97.44 184 LEU A O 1
ATOM 1371 N N . ASN A 1 185 ? 3.109 4.341 -26.356 1.00 96.56 185 ASN A N 1
ATOM 1372 C CA . ASN A 1 185 ? 2.622 4.268 -27.738 1.00 96.56 185 ASN A CA 1
ATOM 1373 C C . ASN A 1 185 ? 3.612 3.606 -28.716 1.00 96.56 185 ASN A C 1
ATOM 1375 O O . ASN A 1 185 ? 3.218 3.250 -29.822 1.00 96.56 185 ASN A O 1
ATOM 1379 N N . VAL A 1 186 ? 4.881 3.425 -28.329 1.00 95.75 186 VAL A N 1
ATOM 1380 C CA . VAL A 1 186 ? 5.880 2.698 -29.137 1.00 95.75 186 VAL A CA 1
ATOM 1381 C C . VAL A 1 186 ? 5.602 1.189 -29.154 1.00 95.75 186 VAL A C 1
ATOM 1383 O O . VAL A 1 186 ? 6.087 0.477 -30.030 1.00 95.75 186 VAL A O 1
ATOM 1386 N N . ILE A 1 187 ? 4.821 0.686 -28.196 1.00 96.75 187 ILE A N 1
ATOM 1387 C CA . ILE A 1 187 ? 4.547 -0.740 -28.040 1.00 96.75 187 ILE A CA 1
ATOM 1388 C C . ILE A 1 187 ? 3.389 -1.155 -28.979 1.00 96.75 187 ILE A C 1
ATOM 1390 O O . ILE A 1 187 ? 2.259 -0.705 -28.765 1.00 96.75 187 ILE A O 1
ATOM 1394 N N . PRO A 1 188 ? 3.599 -2.052 -29.964 1.00 96.19 188 PRO A N 1
ATOM 1395 C CA . PRO A 1 188 ? 2.554 -2.526 -30.883 1.00 96.19 188 PRO A CA 1
ATOM 1396 C C . PRO A 1 188 ? 1.412 -3.213 -30.134 1.00 96.19 188 PRO A C 1
ATOM 1398 O O . PRO A 1 188 ? 1.719 -3.938 -29.195 1.00 96.19 188 PRO A O 1
ATOM 1401 N N . PRO A 1 189 ? 0.130 -3.035 -30.498 1.00 95.25 189 PRO A N 1
ATOM 1402 C CA . PRO A 1 189 ? -1.034 -3.448 -29.693 1.00 95.25 189 PRO A CA 1
ATOM 1403 C C . PRO A 1 189 ? -1.112 -4.953 -29.369 1.00 95.25 189 PRO A C 1
ATOM 1405 O O . PRO A 1 189 ? -1.659 -5.329 -28.335 1.00 95.25 189 PRO A O 1
ATOM 1408 N N . ASP A 1 190 ? -0.545 -5.801 -30.219 1.00 95.69 190 ASP A N 1
ATOM 1409 C CA . ASP A 1 190 ? -0.506 -7.263 -30.122 1.00 95.69 190 ASP A CA 1
ATOM 1410 C C . ASP A 1 190 ? 0.744 -7.806 -29.406 1.00 95.69 190 ASP A C 1
ATOM 1412 O O . ASP A 1 190 ? 0.820 -8.996 -29.103 1.00 95.69 190 ASP A O 1
ATOM 1416 N N . ALA A 1 191 ? 1.719 -6.949 -29.095 1.00 96.12 191 ALA A N 1
ATOM 1417 C CA . ALA A 1 191 ? 2.949 -7.365 -28.440 1.00 96.12 191 ALA A CA 1
ATOM 1418 C C . ALA A 1 191 ? 2.742 -7.706 -26.955 1.00 96.12 191 ALA A C 1
ATOM 1420 O O . ALA A 1 191 ? 2.002 -7.022 -26.237 1.00 96.12 191 ALA A O 1
ATOM 1421 N N . SER A 1 192 ? 3.476 -8.718 -26.479 1.00 96.88 192 SER A N 1
ATOM 1422 C CA . SER A 1 192 ? 3.541 -9.054 -25.056 1.00 96.88 192 SER A CA 1
ATOM 1423 C C . SER A 1 192 ? 4.366 -8.029 -24.279 1.00 96.88 192 SER A C 1
ATOM 1425 O O . SER A 1 192 ? 5.446 -7.617 -24.719 1.00 96.88 192 SER A O 1
ATOM 1427 N N . VAL A 1 193 ? 3.866 -7.620 -23.109 1.00 97.50 193 VAL A N 1
ATOM 1428 C CA . VAL A 1 193 ? 4.499 -6.570 -22.300 1.00 97.50 193 VAL A CA 1
ATOM 1429 C C . VAL A 1 193 ? 4.632 -6.984 -20.845 1.00 97.50 193 VAL A C 1
ATOM 1431 O O . VAL A 1 193 ? 3.660 -7.400 -20.217 1.00 97.50 193 VAL A O 1
ATOM 1434 N N . SER A 1 194 ? 5.830 -6.805 -20.298 1.00 97.44 194 SER A N 1
ATOM 1435 C CA . SER A 1 194 ? 6.083 -6.825 -18.859 1.00 97.44 194 SER A CA 1
ATOM 1436 C C . SER A 1 194 ? 6.228 -5.383 -18.367 1.00 97.44 194 SER A C 1
ATOM 1438 O O . SER A 1 194 ? 7.084 -4.663 -18.877 1.00 97.44 194 SER A O 1
ATOM 1440 N N . ALA A 1 195 ? 5.383 -4.910 -17.447 1.00 97.25 195 ALA A N 1
ATOM 1441 C CA . ALA A 1 195 ? 5.362 -3.494 -17.063 1.00 97.25 195 ALA A CA 1
ATOM 1442 C C . ALA A 1 195 ? 5.378 -3.242 -15.551 1.00 97.25 195 ALA A C 1
ATOM 1444 O O . ALA A 1 195 ? 4.958 -4.086 -14.756 1.00 97.25 195 ALA A O 1
ATOM 1445 N N . SER A 1 196 ? 5.849 -2.058 -15.147 1.00 95.25 196 SER A N 1
ATOM 1446 C CA . SER A 1 196 ? 5.788 -1.606 -13.753 1.00 95.25 196 SER A CA 1
ATOM 1447 C C . SER A 1 196 ? 4.348 -1.344 -13.289 1.00 95.25 196 SER A C 1
ATOM 1449 O O . SER A 1 196 ? 3.469 -1.046 -14.097 1.00 95.25 196 SER A O 1
ATOM 1451 N N . ASN A 1 197 ? 4.092 -1.431 -11.975 1.00 91.44 197 ASN A N 1
ATOM 1452 C CA . ASN A 1 197 ? 2.750 -1.300 -11.378 1.00 91.44 197 ASN A CA 1
ATOM 1453 C C . ASN A 1 197 ? 1.980 -0.044 -11.825 1.00 91.44 197 ASN A C 1
ATOM 1455 O O . ASN A 1 197 ? 0.771 -0.131 -12.023 1.00 91.44 197 ASN A O 1
ATOM 1459 N N . LYS A 1 198 ? 2.648 1.110 -11.982 1.00 91.94 198 LYS A N 1
ATOM 1460 C CA . LYS A 1 198 ? 1.985 2.351 -12.424 1.00 91.94 198 LYS A CA 1
ATOM 1461 C C . LYS A 1 198 ? 1.653 2.346 -13.919 1.00 91.94 198 LYS A C 1
ATOM 1463 O O . LYS A 1 198 ? 0.674 2.963 -14.316 1.00 91.94 198 LYS A O 1
ATOM 1468 N N . LEU A 1 199 ? 2.430 1.639 -14.743 1.00 96.38 199 LEU A N 1
ATOM 1469 C CA . LEU A 1 199 ? 2.239 1.582 -16.197 1.00 96.38 199 LEU A CA 1
ATOM 1470 C C . LEU A 1 199 ? 1.274 0.468 -16.624 1.00 96.38 199 LEU A C 1
ATOM 1472 O O . LEU A 1 199 ? 0.554 0.620 -17.610 1.00 96.38 199 LEU A O 1
ATOM 1476 N N . LEU A 1 200 ? 1.238 -0.644 -15.883 1.00 96.25 200 LEU A N 1
ATOM 1477 C CA . LEU A 1 200 ? 0.473 -1.846 -16.221 1.00 96.25 200 LEU A CA 1
ATOM 1478 C C . LEU A 1 200 ? -1.022 -1.568 -16.509 1.00 96.25 200 LEU A C 1
ATOM 1480 O O . LEU A 1 200 ? -1.507 -2.035 -17.541 1.00 96.25 200 LEU A O 1
ATOM 1484 N N . PRO A 1 201 ? -1.768 -0.775 -15.706 1.00 95.81 201 PRO A N 1
ATOM 1485 C CA . PRO A 1 201 ? -3.186 -0.519 -15.975 1.00 95.81 201 PRO A CA 1
ATOM 1486 C C . PRO A 1 201 ? -3.442 0.178 -17.320 1.00 95.81 201 PRO A C 1
ATOM 1488 O O . PRO A 1 201 ? -4.441 -0.116 -17.977 1.00 95.81 201 PRO A O 1
ATOM 1491 N N . HIS A 1 202 ? -2.520 1.031 -17.781 1.00 95.50 202 HIS A N 1
ATOM 1492 C CA . HIS A 1 202 ? -2.615 1.723 -19.075 1.00 95.50 202 HIS A CA 1
ATOM 1493 C C . HIS A 1 202 ? -2.429 0.784 -20.276 1.00 95.50 202 HIS A C 1
ATOM 1495 O O . HIS A 1 202 ? -2.794 1.116 -21.403 1.00 95.50 202 HIS A O 1
ATOM 1501 N N . LEU A 1 203 ? -1.882 -0.406 -20.039 1.00 96.94 203 LEU A N 1
ATOM 1502 C CA . LEU A 1 203 ? -1.607 -1.426 -21.044 1.00 96.94 203 LEU A CA 1
ATOM 1503 C C . LEU A 1 203 ? -2.599 -2.604 -20.959 1.00 96.94 203 LEU A C 1
ATOM 1505 O O . LEU A 1 203 ? -2.479 -3.557 -21.723 1.00 96.94 203 LEU A O 1
ATOM 1509 N N . SER A 1 204 ? -3.598 -2.536 -20.069 1.00 96.44 204 SER A N 1
ATOM 1510 C CA . SER A 1 204 ? -4.555 -3.623 -19.777 1.00 96.44 204 SER A CA 1
ATOM 1511 C C . SER A 1 204 ? -5.447 -4.052 -20.949 1.00 96.44 204 SER A C 1
ATOM 1513 O O . SER A 1 204 ? -6.080 -5.100 -20.884 1.00 96.44 204 SER A O 1
ATOM 1515 N N . HIS A 1 205 ? -5.466 -3.285 -22.042 1.00 94.62 205 HIS A N 1
ATOM 1516 C CA . HIS A 1 205 ? -6.160 -3.621 -23.288 1.00 94.62 205 HIS A CA 1
ATOM 1517 C C . HIS A 1 205 ? -5.432 -4.686 -24.137 1.00 94.62 205 HIS A C 1
ATOM 1519 O O . HIS A 1 205 ? -5.891 -5.017 -25.228 1.00 94.62 205 HIS A O 1
ATOM 1525 N N . ARG A 1 206 ? -4.288 -5.205 -23.671 1.00 95.00 206 ARG A N 1
ATOM 1526 C CA . ARG A 1 206 ? -3.452 -6.191 -24.372 1.00 95.00 206 ARG A CA 1
ATOM 1527 C C . ARG A 1 206 ? -3.770 -7.610 -23.921 1.00 95.00 206 ARG A C 1
ATOM 1529 O O . ARG A 1 206 ? -3.996 -7.849 -22.740 1.00 95.00 206 ARG A O 1
ATOM 1536 N N . ALA A 1 207 ? -3.699 -8.560 -24.852 1.00 95.44 207 ALA A N 1
ATOM 1537 C CA . ALA A 1 207 ? -3.903 -9.977 -24.549 1.00 95.44 207 ALA A CA 1
ATOM 1538 C C . ALA A 1 207 ? -2.794 -10.554 -23.650 1.00 95.44 207 ALA A C 1
ATOM 1540 O O . ALA A 1 207 ? -3.063 -11.371 -22.773 1.00 95.44 207 ALA A O 1
ATOM 1541 N N . GLU A 1 208 ? -1.551 -10.111 -23.851 1.00 96.88 208 GLU A N 1
ATOM 1542 C CA . GLU A 1 208 ? -0.383 -10.576 -23.107 1.00 96.88 208 GLU A CA 1
ATOM 1543 C C . GLU A 1 208 ? 0.252 -9.439 -22.301 1.00 96.88 208 GLU A C 1
ATOM 1545 O O . GLU A 1 208 ? 1.133 -8.718 -22.774 1.00 96.88 208 GLU A O 1
ATOM 1550 N N . ILE A 1 209 ? -0.187 -9.297 -21.054 1.00 97.06 209 ILE A N 1
ATOM 1551 C CA . ILE A 1 209 ? 0.303 -8.281 -20.127 1.00 97.06 209 ILE A CA 1
ATOM 1552 C C . ILE A 1 209 ? 0.688 -8.898 -18.784 1.00 97.06 209 ILE A C 1
ATOM 1554 O O . ILE A 1 209 ? -0.069 -9.661 -18.187 1.00 97.06 209 ILE A O 1
ATOM 1558 N N . TYR A 1 210 ? 1.877 -8.548 -18.300 1.00 96.94 210 TYR A N 1
ATOM 1559 C CA . TYR A 1 210 ? 2.472 -9.132 -17.106 1.00 96.94 210 TYR A CA 1
ATOM 1560 C C . TYR A 1 210 ? 3.081 -8.049 -16.227 1.00 96.94 210 TYR A C 1
ATOM 1562 O O . TYR A 1 210 ? 3.628 -7.059 -16.709 1.00 96.94 210 TYR A O 1
ATOM 1570 N N . LEU A 1 211 ? 3.020 -8.248 -14.915 1.00 94.62 211 LEU A N 1
ATOM 1571 C CA . LEU A 1 211 ? 3.793 -7.426 -13.995 1.00 94.62 211 LEU A CA 1
ATOM 1572 C C . LEU A 1 211 ? 5.294 -7.694 -14.201 1.00 94.62 211 LEU A C 1
ATOM 1574 O O . LEU A 1 211 ? 5.673 -8.844 -14.421 1.00 94.62 211 LEU A O 1
ATOM 1578 N N . LEU A 1 212 ? 6.127 -6.653 -14.070 1.00 90.88 212 LEU A N 1
ATOM 1579 C CA . LEU A 1 212 ? 7.564 -6.631 -14.392 1.00 90.88 212 LEU A CA 1
ATOM 1580 C C . LEU A 1 212 ? 8.371 -7.875 -13.961 1.00 90.88 212 LEU A C 1
ATOM 1582 O O . LEU A 1 212 ? 9.310 -8.280 -14.639 1.00 90.88 212 LEU A O 1
ATOM 1586 N N . THR A 1 213 ? 8.022 -8.485 -12.829 1.00 85.12 213 THR A N 1
ATOM 1587 C CA . THR A 1 213 ? 8.741 -9.626 -12.238 1.00 85.12 213 THR A CA 1
ATOM 1588 C C . THR A 1 213 ? 8.114 -10.992 -12.527 1.00 85.12 213 THR A C 1
ATOM 1590 O O . THR A 1 213 ? 8.688 -12.011 -12.148 1.00 85.12 213 THR A O 1
ATOM 1593 N N . LEU A 1 214 ? 6.948 -11.042 -13.178 1.00 88.62 214 LEU A N 1
ATOM 1594 C CA . LEU A 1 214 ? 6.218 -12.285 -13.454 1.00 88.62 214 LEU A CA 1
ATOM 1595 C C . LEU A 1 214 ? 6.621 -12.935 -14.778 1.00 88.62 214 LEU A C 1
ATOM 1597 O O . LEU A 1 214 ? 6.568 -14.158 -14.889 1.00 88.62 214 LEU A O 1
ATOM 1601 N N . LYS A 1 215 ? 7.028 -12.135 -15.770 1.00 88.94 215 LYS A N 1
ATOM 1602 C CA . LYS A 1 215 ? 7.494 -12.622 -17.073 1.00 88.94 215 LYS A CA 1
ATOM 1603 C C . LYS A 1 215 ? 8.755 -11.875 -17.489 1.00 88.94 215 LYS A C 1
ATOM 1605 O O . LYS A 1 215 ? 8.714 -10.667 -17.718 1.00 88.94 215 LYS A O 1
ATOM 1610 N N . SER A 1 216 ? 9.865 -12.604 -17.582 1.00 83.31 216 SER A N 1
ATOM 1611 C CA . SER A 1 216 ? 11.174 -12.068 -17.977 1.00 83.31 216 SER A CA 1
ATOM 1612 C C . SER A 1 216 ? 11.401 -12.088 -19.487 1.00 83.31 216 SER A C 1
ATOM 1614 O O . SER A 1 216 ? 12.388 -11.533 -19.955 1.00 83.31 216 SER A O 1
ATOM 1616 N N . ASP A 1 217 ? 10.522 -12.745 -20.251 1.00 89.75 217 ASP A N 1
ATOM 1617 C CA . ASP A 1 217 ? 10.709 -12.984 -21.678 1.00 89.75 217 ASP A CA 1
ATOM 1618 C C . ASP A 1 217 ? 9.671 -12.330 -22.601 1.00 89.75 217 ASP A C 1
ATOM 1620 O O . ASP A 1 217 ? 9.573 -12.693 -23.774 1.00 89.75 217 ASP A O 1
ATOM 1624 N N . ALA A 1 218 ? 8.931 -11.343 -22.093 1.00 95.19 218 ALA A N 1
ATOM 1625 C CA . ALA A 1 218 ? 8.003 -10.538 -22.885 1.00 95.19 218 ALA A CA 1
ATOM 1626 C C . ALA A 1 218 ? 8.729 -9.758 -23.994 1.00 95.19 218 ALA A C 1
ATOM 1628 O O . ALA A 1 218 ? 9.870 -9.332 -23.813 1.00 95.19 218 ALA A O 1
ATOM 1629 N N . SER A 1 219 ? 8.068 -9.523 -25.128 1.00 95.94 219 SER A N 1
ATOM 1630 C CA . SER A 1 219 ? 8.649 -8.790 -26.261 1.00 95.94 219 SER A CA 1
ATOM 1631 C C . SER A 1 219 ? 9.064 -7.371 -25.867 1.00 95.94 219 SER A C 1
ATOM 1633 O O . SER A 1 219 ? 10.120 -6.900 -26.293 1.00 95.94 219 SER A O 1
ATOM 1635 N N . TYR A 1 220 ? 8.271 -6.721 -25.010 1.00 96.75 220 TYR A N 1
ATOM 1636 C CA . TYR A 1 220 ? 8.550 -5.396 -24.465 1.00 96.75 220 TYR A CA 1
ATOM 1637 C C . TYR A 1 220 ? 8.597 -5.399 -22.939 1.00 96.75 220 TYR A C 1
ATOM 1639 O O . TYR A 1 220 ? 7.834 -6.101 -22.272 1.00 96.75 220 TYR A O 1
ATOM 1647 N N . VAL A 1 221 ? 9.465 -4.554 -22.385 1.00 96.88 221 VAL A N 1
ATOM 1648 C CA . VAL A 1 221 ? 9.564 -4.305 -20.945 1.00 96.88 221 VAL A CA 1
ATOM 1649 C C . VAL A 1 221 ? 9.427 -2.805 -20.691 1.00 96.88 221 VAL A C 1
ATOM 1651 O O . VAL A 1 221 ? 10.275 -2.032 -21.125 1.00 96.88 221 VAL A O 1
ATOM 1654 N N . ALA A 1 222 ? 8.357 -2.382 -20.019 1.00 97.25 222 ALA A N 1
ATOM 1655 C CA . ALA A 1 222 ? 8.057 -0.976 -19.741 1.00 97.25 222 ALA A CA 1
ATOM 1656 C C . ALA A 1 222 ? 8.247 -0.667 -18.250 1.00 97.25 222 ALA A C 1
ATOM 1658 O O . ALA A 1 222 ? 7.544 -1.200 -17.393 1.00 97.25 222 ALA A O 1
ATOM 1659 N N . ILE A 1 223 ? 9.200 0.196 -17.920 1.00 96.81 223 ILE A N 1
ATOM 1660 C CA . ILE A 1 223 ? 9.591 0.481 -16.539 1.00 96.81 223 ILE A CA 1
ATOM 1661 C C . ILE A 1 223 ? 9.523 1.980 -16.312 1.00 96.81 223 ILE A C 1
ATOM 1663 O O . ILE A 1 223 ? 10.101 2.754 -17.066 1.00 96.81 223 ILE A O 1
ATOM 1667 N N . ASP A 1 224 ? 8.856 2.372 -15.237 1.00 95.44 224 ASP A N 1
ATOM 1668 C CA . ASP A 1 224 ? 8.894 3.727 -14.704 1.00 95.44 224 ASP A CA 1
ATOM 1669 C C . ASP A 1 224 ? 9.552 3.707 -13.318 1.00 95.44 224 ASP A C 1
ATOM 1671 O O . ASP A 1 224 ? 9.081 3.008 -12.415 1.00 95.44 224 ASP A O 1
ATOM 1675 N N . LEU A 1 225 ? 10.658 4.440 -13.152 1.00 92.50 225 LEU A N 1
ATOM 1676 C CA . LEU A 1 225 ? 11.416 4.474 -11.896 1.00 92.50 225 LEU A CA 1
ATOM 1677 C C . LEU A 1 225 ? 10.613 5.098 -10.748 1.00 92.50 225 LEU A C 1
ATOM 1679 O O . LEU A 1 225 ? 10.802 4.691 -9.601 1.00 92.50 225 LEU A O 1
ATOM 1683 N N . ASP A 1 226 ? 9.653 5.982 -11.043 1.00 89.06 226 ASP A N 1
ATOM 1684 C CA . ASP A 1 226 ? 8.759 6.557 -10.027 1.00 89.06 226 ASP A CA 1
ATOM 1685 C C . ASP A 1 226 ? 7.805 5.512 -9.431 1.00 89.06 226 ASP A C 1
ATOM 1687 O O . ASP A 1 226 ? 7.136 5.765 -8.425 1.00 89.06 226 ASP A O 1
ATOM 1691 N N . THR A 1 227 ? 7.729 4.314 -10.017 1.00 85.50 227 THR A N 1
ATOM 1692 C CA . THR A 1 227 ? 7.031 3.171 -9.421 1.00 85.50 227 THR A CA 1
ATOM 1693 C C . THR A 1 227 ? 7.804 2.573 -8.240 1.00 85.50 227 THR A C 1
ATOM 1695 O O . THR A 1 227 ? 7.184 2.052 -7.317 1.00 85.50 227 THR A O 1
ATOM 1698 N N . TYR A 1 228 ? 9.137 2.638 -8.247 1.00 83.50 228 TYR A N 1
ATOM 1699 C CA . TYR A 1 228 ? 10.005 1.817 -7.398 1.00 83.50 228 TYR A CA 1
ATOM 1700 C C . TYR A 1 228 ? 10.854 2.667 -6.448 1.00 83.50 228 TYR A C 1
ATOM 1702 O O . TYR A 1 228 ? 12.085 2.696 -6.501 1.00 83.50 228 TYR A O 1
ATOM 1710 N N . LEU A 1 229 ? 10.171 3.372 -5.547 1.00 76.44 229 LEU A N 1
ATOM 1711 C CA . LEU A 1 229 ? 10.774 4.315 -4.599 1.00 76.44 229 LEU A CA 1
ATOM 1712 C C . LEU A 1 229 ? 11.236 3.662 -3.280 1.00 76.44 229 LEU A C 1
ATOM 1714 O O . LEU A 1 229 ? 11.481 4.363 -2.301 1.00 76.44 229 LEU A O 1
ATOM 1718 N N . GLY A 1 230 ? 11.353 2.331 -3.222 1.00 70.50 230 GLY A N 1
ATOM 1719 C CA . GLY A 1 230 ? 11.730 1.601 -2.007 1.00 70.50 230 GLY A CA 1
ATOM 1720 C C . GLY A 1 230 ? 10.564 1.378 -1.042 1.00 70.50 230 GLY A C 1
ATOM 1721 O O . GLY A 1 230 ? 10.782 1.187 0.154 1.00 70.50 230 GLY A O 1
ATOM 1722 N N . GLN A 1 231 ? 9.328 1.430 -1.542 1.00 69.62 231 GLN A N 1
ATOM 1723 C CA . GLN A 1 231 ? 8.117 1.392 -0.717 1.00 69.62 231 GLN A CA 1
ATOM 1724 C C . GLN A 1 231 ? 7.578 -0.024 -0.497 1.00 69.62 231 GLN A C 1
ATOM 1726 O O . GLN A 1 231 ? 6.881 -0.265 0.490 1.00 69.62 231 GLN A O 1
ATOM 1731 N N . PHE A 1 232 ? 7.890 -0.970 -1.387 1.00 69.62 232 PHE A N 1
ATOM 1732 C CA . PHE A 1 232 ? 7.292 -2.305 -1.333 1.00 69.62 232 PHE A CA 1
ATOM 1733 C C . PHE A 1 232 ? 8.132 -3.296 -0.517 1.00 69.62 232 PHE A C 1
ATOM 1735 O O . PHE A 1 232 ? 7.577 -4.060 0.275 1.00 69.62 232 PHE A O 1
ATOM 1742 N N . PHE A 1 233 ? 9.460 -3.289 -0.671 1.00 74.75 233 PHE A N 1
ATOM 1743 C CA . PHE A 1 233 ? 10.371 -4.166 0.074 1.00 74.75 233 PHE A CA 1
ATOM 1744 C C . PHE A 1 233 ? 11.819 -3.634 0.090 1.00 74.75 233 PHE A C 1
ATOM 1746 O O . PHE A 1 233 ? 12.219 -2.870 -0.793 1.00 74.75 233 PHE A O 1
ATOM 1753 N N . PRO A 1 234 ? 12.643 -4.043 1.078 1.00 78.62 234 PRO A N 1
ATOM 1754 C CA . PRO A 1 234 ? 14.058 -3.682 1.122 1.00 78.62 234 PRO A CA 1
ATOM 1755 C C . PRO A 1 234 ? 14.813 -4.169 -0.120 1.00 78.62 234 PRO A C 1
ATOM 1757 O O . PRO A 1 234 ? 14.689 -5.329 -0.507 1.00 78.62 234 PRO A O 1
ATOM 1760 N N . GLY A 1 235 ? 15.629 -3.299 -0.721 1.00 85.19 235 GLY A N 1
ATOM 1761 C CA . GLY A 1 235 ? 16.426 -3.635 -1.908 1.00 85.19 235 GLY A CA 1
ATOM 1762 C C . GLY A 1 235 ? 15.681 -3.530 -3.244 1.00 85.19 235 GLY A C 1
ATOM 1763 O O . GLY A 1 235 ? 16.246 -3.896 -4.270 1.00 85.19 235 GLY A O 1
ATOM 1764 N N . GLU A 1 236 ? 14.457 -2.995 -3.257 1.00 85.38 236 GLU A N 1
ATOM 1765 C CA . GLU A 1 236 ? 13.648 -2.806 -4.470 1.00 85.38 236 GLU A CA 1
ATOM 1766 C C . GLU A 1 236 ? 14.404 -2.096 -5.601 1.00 85.38 236 GLU A C 1
ATOM 1768 O O . GLU A 1 236 ? 14.509 -2.632 -6.700 1.00 85.38 236 GLU A O 1
ATOM 1773 N N . GLN A 1 237 ? 15.016 -0.938 -5.336 1.00 89.56 237 GLN A N 1
ATOM 1774 C CA . GLN A 1 237 ? 15.764 -0.205 -6.364 1.00 89.56 237 GLN A CA 1
ATOM 1775 C C . GLN A 1 237 ? 16.927 -1.019 -6.939 1.00 89.56 237 GLN A C 1
ATOM 1777 O O . GLN A 1 237 ? 17.148 -1.003 -8.148 1.00 89.56 237 GLN A O 1
ATOM 1782 N N . ALA A 1 238 ? 17.645 -1.770 -6.098 1.00 90.50 238 ALA A N 1
ATOM 1783 C CA . ALA A 1 238 ? 18.723 -2.640 -6.556 1.00 90.50 238 ALA A CA 1
ATOM 1784 C C . ALA A 1 238 ? 18.186 -3.748 -7.475 1.00 90.50 238 ALA A C 1
ATOM 1786 O O . ALA A 1 238 ? 18.765 -3.992 -8.530 1.00 90.50 238 ALA A O 1
ATOM 1787 N N . GLN A 1 239 ? 17.040 -4.349 -7.135 1.00 90.00 23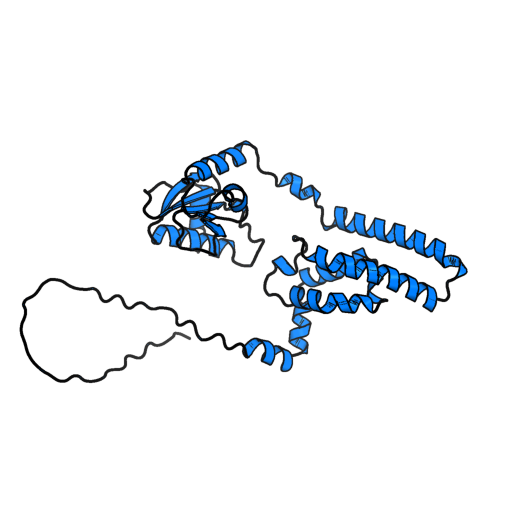9 GLN A N 1
ATOM 1788 C CA . GLN A 1 239 ? 16.388 -5.338 -7.993 1.00 90.00 239 GLN A CA 1
ATOM 1789 C C . GLN A 1 239 ? 15.990 -4.743 -9.351 1.00 90.00 239 GLN A C 1
ATOM 1791 O O . GLN A 1 239 ? 16.226 -5.373 -10.378 1.00 90.00 239 GLN A O 1
ATOM 1796 N N . ILE A 1 240 ? 15.428 -3.531 -9.380 1.00 92.81 240 ILE A N 1
ATOM 1797 C CA . ILE A 1 240 ? 15.043 -2.868 -10.635 1.00 92.81 240 ILE A CA 1
ATOM 1798 C C . ILE A 1 240 ? 16.265 -2.524 -11.489 1.00 92.81 240 ILE A C 1
ATOM 1800 O O . ILE A 1 240 ? 16.235 -2.755 -12.697 1.00 92.81 240 ILE A O 1
ATOM 1804 N N . ARG A 1 241 ? 17.368 -2.059 -10.883 1.00 92.62 241 ARG A N 1
ATOM 1805 C CA . ARG A 1 241 ? 18.646 -1.879 -11.598 1.00 92.62 241 ARG A CA 1
ATOM 1806 C C . ARG A 1 241 ? 19.098 -3.183 -12.244 1.00 92.62 241 ARG A C 1
ATOM 1808 O O . ARG A 1 241 ? 19.456 -3.175 -13.416 1.00 92.62 241 ARG A O 1
ATOM 1815 N N . THR A 1 242 ? 19.047 -4.291 -11.500 1.00 92.81 242 THR A N 1
ATOM 1816 C CA . THR A 1 242 ? 19.396 -5.621 -12.013 1.00 92.81 242 THR A CA 1
ATOM 1817 C C . THR A 1 242 ? 18.480 -6.054 -13.155 1.00 92.81 242 THR A C 1
ATOM 1819 O O . THR A 1 242 ? 18.979 -6.561 -14.148 1.00 92.81 242 THR A O 1
ATOM 1822 N N . ILE A 1 243 ? 17.169 -5.819 -13.062 1.00 92.94 243 ILE A N 1
ATOM 1823 C CA . ILE A 1 243 ? 16.220 -6.154 -14.134 1.00 92.94 243 ILE A CA 1
ATOM 1824 C C . ILE A 1 243 ? 16.545 -5.377 -15.413 1.00 92.94 243 ILE A C 1
ATOM 1826 O O . ILE A 1 243 ? 16.605 -5.970 -16.487 1.00 92.94 243 ILE A O 1
ATOM 1830 N N . ILE A 1 244 ? 16.792 -4.068 -15.307 1.00 93.88 244 ILE A N 1
ATOM 1831 C CA . ILE A 1 244 ? 17.126 -3.233 -16.468 1.00 93.88 244 ILE A CA 1
ATOM 1832 C C . ILE A 1 244 ? 18.469 -3.666 -17.070 1.00 93.88 244 ILE A C 1
ATOM 1834 O O . ILE A 1 244 ? 18.558 -3.859 -18.281 1.00 93.88 244 ILE A O 1
ATOM 1838 N N . SER A 1 245 ? 19.510 -3.846 -16.251 1.00 93.56 245 SER A N 1
ATOM 1839 C CA . SER A 1 245 ? 20.841 -4.212 -16.747 1.00 93.56 245 SER A CA 1
ATOM 1840 C C . SER A 1 245 ? 20.881 -5.616 -17.351 1.00 93.56 245 SER A C 1
ATOM 1842 O O . SER A 1 245 ? 21.526 -5.810 -18.380 1.00 93.56 245 SER A O 1
ATOM 1844 N N . GLN A 1 246 ? 20.153 -6.576 -16.772 1.00 92.81 246 GLN A N 1
ATOM 1845 C CA . GLN A 1 246 ? 20.008 -7.921 -17.330 1.00 92.81 246 GLN A CA 1
ATOM 1846 C C . GLN A 1 246 ? 19.230 -7.906 -18.641 1.00 92.81 246 GLN A C 1
ATOM 1848 O O . GLN A 1 246 ? 19.701 -8.490 -19.605 1.00 92.81 246 GLN A O 1
ATOM 1853 N N . ALA A 1 247 ? 18.108 -7.185 -18.730 1.00 93.19 247 ALA A N 1
ATOM 1854 C CA . ALA A 1 247 ? 17.362 -7.080 -19.983 1.00 93.19 247 ALA A CA 1
ATOM 1855 C C . ALA A 1 247 ? 18.237 -6.512 -21.115 1.00 93.19 247 ALA A C 1
ATOM 1857 O O . ALA A 1 247 ? 18.267 -7.065 -22.214 1.00 93.19 247 ALA A O 1
ATOM 1858 N N . LEU A 1 248 ? 19.007 -5.454 -20.839 1.00 92.75 248 LEU A N 1
ATOM 1859 C CA . LEU A 1 248 ? 19.947 -4.882 -21.809 1.00 92.75 248 LEU A CA 1
ATOM 1860 C C . LEU A 1 248 ? 21.051 -5.878 -22.211 1.00 92.75 248 LEU A C 1
ATOM 1862 O O . LEU A 1 248 ? 21.418 -5.946 -23.383 1.00 92.75 248 LEU A O 1
ATOM 1866 N N . ALA A 1 249 ? 21.558 -6.678 -21.268 1.00 91.88 249 ALA A N 1
ATOM 1867 C CA . ALA A 1 249 ? 22.541 -7.727 -21.547 1.00 91.88 249 ALA A CA 1
ATOM 1868 C C . ALA A 1 249 ? 21.952 -8.914 -22.338 1.00 91.88 249 ALA A C 1
ATOM 1870 O O . ALA A 1 249 ? 22.644 -9.502 -23.168 1.00 91.88 249 ALA A O 1
ATOM 1871 N N . ASP A 1 250 ? 20.670 -9.221 -22.131 1.00 90.56 250 ASP A N 1
ATOM 1872 C CA . ASP A 1 250 ? 19.932 -10.329 -22.752 1.00 90.56 250 ASP A CA 1
ATOM 1873 C C . ASP A 1 250 ? 19.348 -9.964 -24.133 1.00 90.56 250 ASP A C 1
ATOM 1875 O O . ASP A 1 250 ? 18.469 -10.649 -24.663 1.00 90.56 250 ASP A O 1
ATOM 1879 N N . GLY A 1 251 ? 19.844 -8.885 -24.746 1.00 91.56 251 GLY A N 1
ATOM 1880 C CA . GLY A 1 251 ? 19.505 -8.498 -26.115 1.00 91.56 251 GLY A CA 1
ATOM 1881 C C . GLY A 1 251 ? 18.262 -7.620 -26.245 1.00 91.56 251 GLY A C 1
ATOM 1882 O O . GLY A 1 251 ? 17.686 -7.549 -27.333 1.00 91.56 251 GLY A 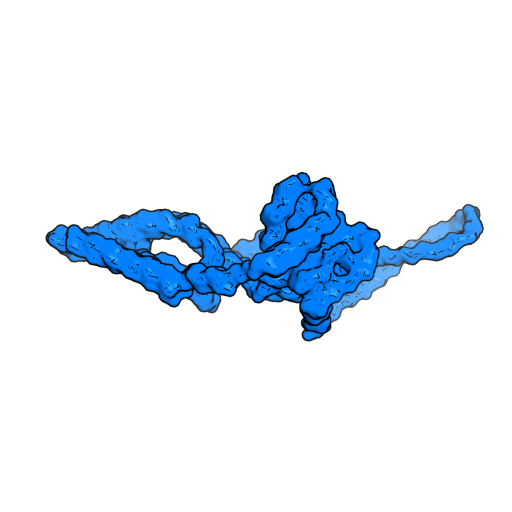O 1
ATOM 1883 N N . TYR A 1 252 ? 17.830 -6.946 -25.175 1.00 95.62 252 TYR A N 1
ATOM 1884 C CA . TYR A 1 252 ? 16.851 -5.867 -25.296 1.00 95.62 252 TYR A CA 1
ATOM 1885 C C . TYR A 1 252 ? 17.539 -4.545 -25.647 1.00 95.62 252 TYR A C 1
ATOM 1887 O O . TYR A 1 252 ? 18.521 -4.154 -25.024 1.00 95.62 252 TYR A O 1
ATOM 1895 N N . GLY A 1 253 ? 16.981 -3.824 -26.617 1.00 95.69 253 GLY A N 1
ATOM 1896 C CA . GLY A 1 253 ? 17.358 -2.450 -26.942 1.00 95.69 253 GLY A CA 1
ATOM 1897 C C . GLY A 1 253 ? 16.379 -1.436 -26.361 1.00 95.69 253 GLY A C 1
ATOM 1898 O O . GLY A 1 253 ? 15.238 -1.768 -26.033 1.00 95.69 253 GLY A O 1
ATOM 1899 N N . VAL A 1 254 ? 16.807 -0.180 -26.248 1.00 96.50 254 VAL A N 1
ATOM 1900 C CA . VAL A 1 254 ? 15.954 0.922 -25.785 1.00 96.50 254 VAL A CA 1
ATOM 1901 C C . VAL A 1 254 ? 15.051 1.382 -26.932 1.00 96.50 254 VAL A C 1
ATOM 1903 O O . VAL A 1 254 ? 15.516 2.006 -27.882 1.00 96.50 254 VAL A O 1
ATOM 1906 N N . ALA A 1 255 ? 13.752 1.102 -26.825 1.00 95.94 255 ALA A N 1
ATOM 1907 C CA . ALA A 1 255 ? 12.734 1.556 -27.775 1.00 95.94 255 ALA A CA 1
ATOM 1908 C C . ALA A 1 255 ? 12.216 2.967 -27.444 1.00 95.94 255 ALA A C 1
ATOM 1910 O O . ALA A 1 255 ? 11.893 3.740 -28.343 1.00 95.94 255 ALA A O 1
ATOM 1911 N N . CYS A 1 256 ? 12.158 3.323 -26.158 1.00 96.12 256 CYS A N 1
ATOM 1912 C CA . CYS A 1 256 ? 11.906 4.687 -25.693 1.00 96.12 256 CYS A CA 1
ATOM 1913 C C . CYS A 1 256 ? 12.596 4.920 -24.352 1.00 96.12 256 CYS A C 1
ATOM 1915 O O . CYS A 1 256 ? 12.592 4.035 -23.500 1.00 96.12 256 CYS A O 1
ATOM 1917 N N . SER A 1 257 ? 13.141 6.114 -24.131 1.00 96.50 257 SER A N 1
ATOM 1918 C CA . SER A 1 257 ? 13.601 6.541 -22.810 1.00 96.50 257 SER A CA 1
ATOM 1919 C C . SER A 1 257 ? 13.372 8.036 -22.632 1.00 96.50 257 SER A C 1
ATOM 1921 O O . SER A 1 257 ? 13.887 8.841 -23.408 1.00 96.50 257 SER A O 1
ATOM 1923 N N . ARG A 1 258 ? 12.554 8.411 -21.644 1.00 95.50 258 ARG A N 1
ATOM 1924 C CA . ARG A 1 258 ? 12.221 9.806 -21.328 1.00 95.50 258 ARG A CA 1
ATOM 1925 C C . ARG A 1 258 ? 12.007 9.964 -19.826 1.00 95.50 258 ARG A C 1
ATOM 1927 O O . ARG A 1 258 ? 11.151 9.288 -19.257 1.00 95.50 258 ARG A O 1
ATOM 1934 N N . GLY A 1 259 ? 12.761 10.869 -19.199 1.00 92.75 259 GLY A N 1
ATOM 1935 C CA . GLY A 1 259 ? 12.723 11.067 -17.750 1.00 92.75 259 GLY A CA 1
ATOM 1936 C C . GLY A 1 259 ? 12.967 9.752 -17.009 1.00 92.75 259 GLY A C 1
ATOM 1937 O O . GLY A 1 259 ? 13.931 9.043 -17.287 1.00 92.75 259 GLY A O 1
ATOM 1938 N N . THR A 1 260 ? 12.050 9.388 -16.120 1.00 94.25 260 THR A N 1
ATOM 1939 C CA . THR A 1 260 ? 12.078 8.155 -15.318 1.00 94.25 260 THR A CA 1
ATOM 1940 C C . THR A 1 260 ? 11.518 6.924 -16.037 1.00 94.25 260 THR A C 1
ATOM 1942 O O . THR A 1 260 ? 11.596 5.821 -15.498 1.00 94.25 260 THR A O 1
ATOM 1945 N N . THR A 1 261 ? 10.987 7.067 -17.256 1.00 96.75 261 THR A N 1
ATOM 1946 C CA . THR A 1 261 ? 10.346 5.978 -18.005 1.00 96.75 261 THR A CA 1
ATOM 1947 C C . THR A 1 261 ? 11.239 5.429 -19.119 1.00 96.75 261 THR A C 1
ATOM 1949 O O . THR A 1 261 ? 11.805 6.174 -19.925 1.00 96.75 261 THR A O 1
ATOM 1952 N N . VAL A 1 262 ? 11.317 4.101 -19.209 1.00 96.62 262 VAL A N 1
ATOM 1953 C CA . VAL A 1 262 ? 11.981 3.354 -20.282 1.00 96.62 262 VAL A CA 1
ATOM 1954 C C . VAL A 1 262 ? 11.079 2.254 -20.824 1.00 96.62 262 VAL A C 1
ATOM 1956 O O . VAL A 1 262 ? 10.380 1.571 -20.080 1.00 96.62 262 VAL A O 1
ATOM 1959 N N . VAL A 1 263 ? 11.128 2.058 -22.136 1.00 97.06 263 VAL A N 1
ATOM 1960 C CA . VAL A 1 263 ? 10.561 0.902 -22.823 1.00 97.06 263 VAL A CA 1
ATOM 1961 C C . VAL A 1 263 ? 11.698 0.190 -23.536 1.00 97.06 263 VAL A C 1
ATOM 1963 O O . VAL A 1 263 ? 12.371 0.771 -24.389 1.00 97.06 263 VAL A O 1
ATOM 1966 N N . LEU A 1 264 ? 11.910 -1.069 -23.176 1.00 96.75 264 LEU A N 1
ATOM 1967 C CA . LEU A 1 26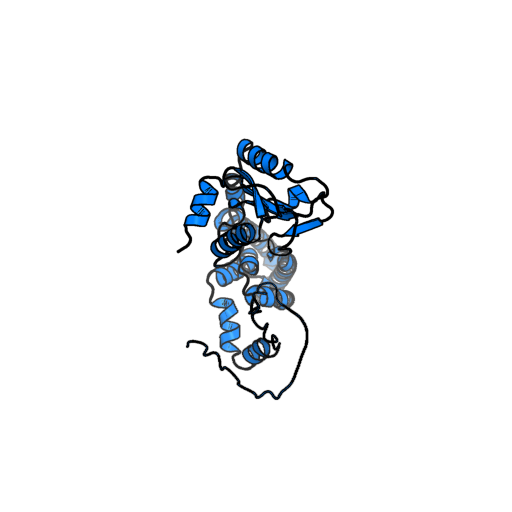4 ? 12.891 -1.959 -23.775 1.00 96.75 264 LEU A CA 1
ATOM 1968 C C . LEU A 1 264 ? 12.191 -2.923 -24.736 1.00 96.75 264 LEU A C 1
ATOM 1970 O O . LEU A 1 264 ? 11.081 -3.370 -24.453 1.00 96.75 264 LEU A O 1
ATOM 1974 N N . HIS A 1 265 ? 12.839 -3.263 -25.847 1.00 96.50 265 HIS A N 1
ATOM 1975 C CA . HIS A 1 265 ? 12.325 -4.183 -26.861 1.00 96.50 265 HIS A CA 1
ATOM 1976 C C . HIS A 1 265 ? 13.348 -5.273 -27.177 1.00 96.50 265 HIS A C 1
ATOM 1978 O O . HIS A 1 265 ? 14.508 -4.977 -27.473 1.00 96.50 265 HIS A O 1
ATOM 1984 N N . ARG A 1 266 ? 12.915 -6.534 -27.149 1.00 94.50 266 ARG A N 1
ATOM 1985 C CA . ARG A 1 266 ? 13.757 -7.686 -27.478 1.00 94.50 266 ARG A CA 1
ATOM 1986 C C . ARG A 1 266 ? 14.211 -7.633 -28.937 1.00 94.50 266 ARG A C 1
ATOM 1988 O O . ARG A 1 266 ? 13.389 -7.553 -29.842 1.00 94.50 266 ARG A O 1
ATOM 1995 N N . GLY A 1 267 ? 15.519 -7.704 -29.172 1.00 85.75 267 GLY A N 1
ATOM 1996 C CA . GLY A 1 267 ? 16.096 -7.588 -30.515 1.00 85.75 267 GLY A CA 1
ATOM 1997 C C . GLY A 1 267 ? 15.956 -6.190 -31.133 1.00 85.75 267 GLY A C 1
ATOM 1998 O O . GLY A 1 267 ? 16.218 -6.023 -32.322 1.00 85.75 267 GLY A O 1
ATOM 1999 N N . GLY A 1 268 ? 15.527 -5.189 -30.352 1.00 74.38 268 GLY A N 1
ATOM 2000 C CA . GLY A 1 268 ? 15.428 -3.793 -30.772 1.00 74.38 268 GLY A CA 1
ATOM 2001 C C . GLY A 1 268 ? 16.783 -3.077 -30.819 1.00 74.38 268 GLY A C 1
ATOM 2002 O O . GLY A 1 268 ? 17.734 -3.469 -30.148 1.00 74.38 268 GLY A O 1
ATOM 2003 N N . GLY A 1 269 ? 16.864 -2.006 -31.614 1.00 68.12 269 GLY A N 1
ATOM 2004 C CA . GLY A 1 269 ? 18.076 -1.196 -31.792 1.00 68.12 269 GLY A CA 1
ATOM 2005 C C . GLY A 1 269 ? 18.425 -0.275 -30.609 1.00 68.12 269 GLY A C 1
ATOM 2006 O O . GLY A 1 269 ? 17.580 0.051 -29.777 1.00 68.12 269 GLY A O 1
ATOM 2007 N N . GLY A 1 270 ? 19.697 0.143 -30.562 1.00 68.44 270 GLY A N 1
ATOM 2008 C CA . GLY A 1 270 ? 20.363 0.853 -29.461 1.00 68.44 270 GLY A CA 1
ATOM 2009 C C . GLY A 1 270 ? 20.007 2.333 -29.299 1.00 68.44 270 GLY A C 1
ATOM 2010 O O . GLY A 1 270 ? 20.843 3.201 -29.544 1.00 68.44 270 GLY A O 1
ATOM 2011 N N . GLY A 1 271 ? 18.786 2.621 -28.845 1.00 81.31 271 GLY A N 1
ATOM 2012 C CA . GLY A 1 271 ? 18.477 3.920 -28.249 1.00 81.31 271 GLY A CA 1
ATOM 2013 C C . GLY A 1 271 ? 19.323 4.185 -26.995 1.00 81.31 271 GLY A C 1
ATOM 2014 O O . GLY A 1 271 ? 19.797 3.258 -26.333 1.00 81.31 271 GLY A O 1
ATOM 2015 N N . THR A 1 272 ? 19.516 5.456 -26.653 1.00 90.50 272 THR A N 1
ATOM 2016 C CA . THR A 1 272 ? 20.207 5.850 -25.420 1.00 90.50 272 THR A CA 1
ATOM 2017 C C . THR A 1 272 ? 19.221 5.975 -24.264 1.00 90.50 272 THR A C 1
ATOM 2019 O O . THR A 1 272 ? 18.069 6.372 -24.444 1.00 90.50 272 THR A O 1
ATOM 2022 N N . LEU A 1 273 ? 19.680 5.644 -23.059 1.00 94.25 273 LEU A N 1
ATOM 2023 C CA . LEU A 1 273 ? 18.933 5.914 -21.835 1.00 94.25 273 LEU A CA 1
ATOM 2024 C C . LEU A 1 273 ? 18.897 7.422 -21.559 1.00 94.25 273 LEU A C 1
ATOM 2026 O O . LEU A 1 273 ? 19.829 8.152 -21.902 1.00 94.25 273 LEU A O 1
ATOM 2030 N N . SER A 1 274 ? 17.835 7.883 -20.905 1.00 95.06 274 SER A N 1
ATOM 2031 C CA . SER A 1 274 ? 17.750 9.239 -20.372 1.00 95.06 274 SER A CA 1
ATOM 2032 C C . SER A 1 274 ? 18.828 9.476 -19.302 1.00 95.06 274 SER A C 1
ATOM 2034 O O . SER A 1 274 ? 19.358 8.513 -18.725 1.00 95.06 274 SER A O 1
ATOM 2036 N N . PRO A 1 275 ? 19.169 10.741 -19.000 1.00 95.12 275 PRO A N 1
ATOM 2037 C CA . PRO A 1 275 ? 20.099 11.065 -17.923 1.00 95.12 275 PRO A CA 1
ATOM 2038 C C . PRO A 1 275 ? 19.677 10.477 -16.571 1.00 95.12 275 PRO A C 1
ATOM 2040 O O . PRO A 1 275 ? 20.522 9.959 -15.844 1.00 95.12 275 PRO A O 1
ATOM 2043 N N . GLU A 1 276 ? 18.380 10.488 -16.252 1.00 93.56 276 GLU A N 1
ATOM 2044 C CA . GLU A 1 276 ? 17.838 9.980 -14.989 1.00 93.56 276 GLU A CA 1
ATOM 2045 C C . GLU A 1 276 ? 18.016 8.462 -14.869 1.00 93.56 276 GLU A C 1
ATOM 2047 O O . GLU A 1 276 ? 18.481 7.967 -13.841 1.00 93.56 276 GLU A O 1
ATOM 2052 N N . LEU A 1 277 ? 17.708 7.717 -15.935 1.00 93.69 277 LEU A N 1
ATOM 2053 C CA . LEU A 1 277 ? 17.903 6.267 -15.981 1.00 93.69 277 LEU A CA 1
ATOM 2054 C C . LEU A 1 277 ? 19.383 5.891 -15.980 1.00 93.69 277 LEU A C 1
ATOM 2056 O O . LEU A 1 277 ? 19.779 4.954 -15.289 1.00 93.69 277 LEU A O 1
ATOM 2060 N N . SER A 1 278 ? 20.212 6.644 -16.701 1.00 94.12 278 SER A N 1
ATOM 2061 C CA . SER A 1 278 ? 21.663 6.442 -16.710 1.00 94.12 278 SER A CA 1
ATOM 2062 C C . SER A 1 278 ? 22.254 6.657 -15.316 1.00 94.12 278 SER A C 1
ATOM 2064 O O . SER A 1 278 ? 23.015 5.821 -14.836 1.00 94.12 278 SER A O 1
ATOM 2066 N N . ALA A 1 279 ? 21.850 7.729 -14.626 1.00 93.81 279 ALA A N 1
ATOM 2067 C CA . ALA A 1 279 ? 22.253 8.000 -13.251 1.00 93.81 279 ALA A CA 1
ATOM 2068 C C . ALA A 1 279 ? 21.756 6.913 -12.287 1.00 93.81 279 ALA A C 1
ATOM 2070 O O . ALA A 1 279 ? 22.515 6.454 -11.434 1.00 93.81 279 ALA A O 1
ATOM 2071 N N . PHE A 1 280 ? 20.513 6.452 -12.445 1.00 92.56 280 PHE A N 1
ATOM 2072 C CA . PHE A 1 280 ? 19.958 5.369 -11.636 1.00 92.56 280 PHE A CA 1
ATOM 2073 C C . PHE A 1 280 ? 20.749 4.064 -11.786 1.00 92.56 280 PHE A C 1
ATOM 2075 O O . PHE A 1 280 ? 21.006 3.401 -10.782 1.00 92.56 280 PHE A O 1
ATOM 2082 N N . LEU A 1 281 ? 21.168 3.703 -13.003 1.00 92.44 281 LEU A N 1
ATOM 2083 C CA . LEU A 1 281 ? 21.995 2.516 -13.244 1.00 92.44 281 LEU A CA 1
ATOM 2084 C C . LEU A 1 281 ? 23.450 2.701 -12.791 1.00 92.44 281 LEU A C 1
ATOM 2086 O O . LEU A 1 281 ? 24.062 1.739 -12.333 1.00 92.44 281 LEU A O 1
ATOM 2090 N N . ALA A 1 282 ? 23.989 3.920 -12.873 1.00 90.12 282 ALA A N 1
ATOM 2091 C CA . ALA A 1 282 ? 25.353 4.239 -12.448 1.00 90.12 282 ALA A CA 1
ATOM 2092 C C . ALA A 1 282 ? 25.545 4.195 -10.922 1.00 90.12 282 ALA A C 1
ATOM 2094 O O . ALA A 1 282 ? 26.665 4.033 -10.450 1.00 90.12 282 ALA A O 1
ATOM 2095 N N . GLN A 1 283 ? 24.466 4.274 -10.140 1.00 82.19 283 GLN A N 1
ATOM 2096 C CA . GLN A 1 283 ? 24.482 4.120 -8.677 1.00 82.19 283 GLN A CA 1
ATOM 2097 C C . GLN A 1 283 ? 24.758 2.671 -8.208 1.00 82.19 283 GLN A C 1
ATOM 2099 O O . GLN A 1 283 ? 24.440 2.317 -7.073 1.00 82.19 283 GLN A O 1
ATOM 2104 N N . ALA A 1 284 ? 25.308 1.810 -9.070 1.00 60.34 284 ALA A N 1
ATOM 2105 C CA . ALA A 1 284 ? 25.680 0.440 -8.741 1.00 60.34 284 ALA A CA 1
ATOM 2106 C C . ALA A 1 284 ? 27.135 0.365 -8.241 1.00 60.34 284 ALA A C 1
ATOM 2108 O O . ALA A 1 284 ? 28.080 0.281 -9.025 1.00 60.34 284 ALA A O 1
ATOM 2109 N N . GLY A 1 285 ? 27.251 0.372 -6.912 1.00 50.88 285 GLY A N 1
ATOM 2110 C CA . GLY A 1 285 ? 28.404 0.013 -6.089 1.00 50.88 285 GLY A CA 1
ATOM 2111 C C . GLY A 1 285 ? 27.922 -0.204 -4.664 1.00 50.88 285 GLY A C 1
ATOM 2112 O O . GLY A 1 285 ? 27.821 0.808 -3.941 1.00 50.88 285 GLY A O 1
#

Sequence (285 aa):
MSPSCSIGGGLAPRSSPSAPPGSPHSSRSSCRPSQAPRTATGPTRHLVRHPISSLQLLVDNPIKRKLVGGLLGAWLFLPLASPISLVAIPTLLERLWSSNPALWSASFHYSLVIAPILAFAAIDGLARLQHRLSLPRWRGRIAVGVSFALLAAGLILSFGVVRPLDELATYISASQASTIQSCLNVIPPDASVSASNKLLPHLSHRAEIYLLTLKSDASYVAIDLDTYLGQFFPGEQAQIRTIISQALADGYGVACSRGTTVVLHRGGGGGTLSPELSAFLAQAG